Protein AF-0000000075632113 (afdb_homodimer)

Organism: Culex quinquefasciatus (NCBI:txid7176)

Structure (mmCIF, N/CA/C/O backbone):
data_AF-0000000075632113-model_v1
#
loop_
_entity.id
_entity.type
_entity.pdbx_description
1 polymer 'Odorant-binding protein 56e'
#
loop_
_atom_site.group_PDB
_atom_site.id
_atom_site.type_symbol
_atom_site.label_atom_id
_atom_site.label_alt_id
_atom_site.label_comp_id
_atom_site.label_asym_id
_atom_site.label_entity_id
_atom_site.label_seq_id
_atom_site.pdbx_PDB_ins_code
_atom_site.Cartn_x
_atom_site.Cartn_y
_atom_site.Cartn_z
_atom_site.occupancy
_atom_site.B_iso_or_equiv
_atom_site.auth_seq_id
_atom_site.auth_comp_id
_atom_site.auth_asym_id
_atom_site.auth_atom_id
_atom_site.pdbx_PDB_model_num
ATOM 1 N N . MET A 1 1 ? -54.844 -11.828 -33.219 1 34.78 1 MET A N 1
ATOM 2 C CA . MET A 1 1 ? -53.406 -11.719 -33.219 1 34.78 1 MET A CA 1
ATOM 3 C C . MET A 1 1 ? -52.844 -11.914 -31.828 1 34.78 1 MET A C 1
ATOM 5 O O . MET A 1 1 ? -53.156 -11.156 -30.906 1 34.78 1 MET A O 1
ATOM 9 N N . ASP A 1 2 ? -52.562 -13.188 -31.344 1 49.75 2 ASP A N 1
ATOM 10 C CA . ASP A 1 2 ? -52 -13.734 -30.109 1 49.75 2 ASP A CA 1
ATOM 11 C C . ASP A 1 2 ? -50.594 -13.211 -29.891 1 49.75 2 ASP A C 1
ATOM 13 O O . ASP A 1 2 ? -49.688 -13.438 -30.703 1 49.75 2 ASP A O 1
ATOM 17 N N . LYS A 1 3 ? -50.406 -12.008 -29.234 1 48.56 3 LYS A N 1
ATOM 18 C CA . LYS A 1 3 ? -49.125 -11.438 -28.828 1 48.56 3 LYS A CA 1
ATOM 19 C C . LYS A 1 3 ? -48.344 -12.414 -27.953 1 48.56 3 LYS A C 1
ATOM 21 O O . LYS A 1 3 ? -48.719 -12.672 -26.812 1 48.56 3 LYS A O 1
ATOM 26 N N . SER A 1 4 ? -47.688 -13.398 -28.547 1 50.31 4 SER A N 1
ATOM 27 C CA . SER A 1 4 ? -46.688 -14.188 -27.859 1 50.31 4 SER A CA 1
ATOM 28 C C . SER A 1 4 ? -45.625 -13.297 -27.203 1 50.31 4 SER A C 1
ATOM 30 O O . SER A 1 4 ? -44.938 -12.562 -27.906 1 50.31 4 SER A O 1
ATOM 32 N N . VAL A 1 5 ? -45.812 -12.859 -26.016 1 53.25 5 VAL A N 1
ATOM 33 C CA . VAL A 1 5 ? -44.75 -12.242 -25.203 1 53.25 5 VAL A CA 1
ATOM 34 C C . VAL A 1 5 ? -43.531 -13.133 -25.203 1 53.25 5 VAL A C 1
ATOM 36 O O . VAL A 1 5 ? -43.562 -14.25 -24.672 1 53.25 5 VAL A O 1
ATOM 39 N N . VAL A 1 6 ? -42.656 -13.008 -26.234 1 48.81 6 VAL A N 1
ATOM 40 C CA . VAL A 1 6 ? -41.312 -13.602 -26.203 1 48.81 6 VAL A CA 1
ATOM 41 C C . VAL A 1 6 ? -40.562 -13.164 -24.938 1 48.81 6 VAL A C 1
ATOM 43 O O . VAL A 1 6 ? -40.25 -11.984 -24.781 1 48.81 6 VAL A O 1
ATOM 46 N N . LEU A 1 7 ? -40.75 -13.82 -23.828 1 50.84 7 LEU A N 1
ATOM 47 C CA . LEU A 1 7 ? -39.875 -13.688 -22.672 1 50.84 7 LEU A CA 1
ATOM 48 C C . LEU A 1 7 ? -38.438 -13.961 -23.047 1 50.84 7 LEU A C 1
ATOM 50 O O . LEU A 1 7 ? -38.062 -15.109 -23.328 1 50.84 7 LEU A O 1
ATOM 54 N N . VAL A 1 8 ? -37.719 -12.961 -23.578 1 47.06 8 VAL A N 1
ATOM 55 C CA . VAL A 1 8 ? -36.281 -13.07 -23.719 1 47.06 8 VAL A CA 1
ATOM 56 C C . VAL A 1 8 ? -35.625 -13.289 -22.359 1 47.06 8 VAL A C 1
ATOM 58 O O . VAL A 1 8 ? -35.625 -12.383 -21.516 1 47.06 8 VAL A O 1
ATOM 61 N N . VAL A 1 9 ? -35.562 -14.539 -21.906 1 46.41 9 VAL A N 1
ATOM 62 C CA . VAL A 1 9 ? -34.688 -14.867 -20.766 1 46.41 9 VAL A CA 1
ATOM 63 C C . VAL A 1 9 ? -33.25 -14.5 -21.094 1 46.41 9 VAL A C 1
ATOM 65 O O . VAL A 1 9 ? -32.625 -15.125 -21.938 1 46.41 9 VAL A O 1
ATOM 68 N N . LEU A 1 10 ? -32.844 -13.305 -20.859 1 47.38 10 LEU A N 1
ATOM 69 C CA . LEU A 1 10 ? -31.438 -12.953 -20.844 1 47.38 10 LEU A CA 1
ATOM 70 C C . LEU A 1 10 ? -30.656 -13.867 -19.906 1 47.38 10 LEU A C 1
ATOM 72 O O . LEU A 1 10 ? -30.734 -13.727 -18.688 1 47.38 10 LEU A O 1
ATOM 76 N N . VAL A 1 11 ? -30.359 -15.117 -20.328 1 43.81 11 VAL A N 1
ATOM 77 C CA . VAL A 1 11 ? -29.406 -15.945 -19.594 1 43.81 11 VAL A CA 1
ATOM 78 C C . VAL A 1 11 ? -28.078 -15.203 -19.453 1 43.81 11 VAL A C 1
ATOM 80 O O . VAL A 1 11 ? -27.359 -15 -20.438 1 43.81 11 VAL A O 1
ATOM 83 N N . ALA A 1 12 ? -27.969 -14.289 -18.516 1 44.72 12 ALA A N 1
ATOM 84 C CA . ALA A 1 12 ? -26.641 -13.836 -18.125 1 44.72 12 ALA A CA 1
ATOM 85 C C . ALA A 1 12 ? -25.688 -15.016 -17.953 1 44.72 12 ALA A C 1
ATOM 87 O O . ALA A 1 12 ? -25.797 -15.781 -17 1 44.72 12 ALA A O 1
ATOM 88 N N . VAL A 1 13 ? -25.188 -15.578 -19.031 1 40.16 13 VAL A N 1
ATOM 89 C CA . VAL A 1 13 ? -24.078 -16.531 -18.938 1 40.16 13 VAL A CA 1
ATOM 90 C C . VAL A 1 13 ? -23 -15.992 -18 1 40.16 13 VAL A C 1
ATOM 92 O O . VAL A 1 13 ? -22.312 -15.039 -18.344 1 40.16 13 VAL A O 1
ATOM 95 N N . LEU A 1 14 ? -23.219 -16.047 -16.75 1 40.81 14 LEU A N 1
ATOM 96 C CA . LEU A 1 14 ? -22.047 -15.961 -15.898 1 40.81 14 LEU A CA 1
ATOM 97 C C . LEU A 1 14 ? -20.938 -16.891 -16.406 1 40.81 14 LEU A C 1
ATOM 99 O O . LEU A 1 14 ? -20.922 -18.078 -16.078 1 40.81 14 LEU A O 1
ATOM 103 N N . VAL A 1 15 ? -20.484 -16.703 -17.625 1 39.97 15 VAL A N 1
ATOM 104 C CA . VAL A 1 15 ? -19.266 -17.406 -18.031 1 39.97 15 VAL A CA 1
ATOM 105 C C . VAL A 1 15 ? -18.281 -17.438 -16.859 1 39.97 15 VAL A C 1
ATOM 107 O O . VAL A 1 15 ? -17.844 -16.391 -16.375 1 39.97 15 VAL A O 1
ATOM 110 N N . LYS A 1 16 ? -18.422 -18.391 -16.016 1 42.69 16 LYS A N 1
ATOM 111 C CA . LYS A 1 16 ? -17.25 -18.688 -15.188 1 42.69 16 LYS A CA 1
ATOM 112 C C . LYS A 1 16 ? -15.961 -18.516 -15.977 1 42.69 16 LYS A C 1
ATOM 114 O O . LYS A 1 16 ? -15.57 -19.406 -16.75 1 42.69 16 LYS A O 1
ATOM 119 N N . GLN A 1 17 ? -15.578 -17.375 -16.438 1 47.38 17 GLN A N 1
ATOM 120 C CA . GLN A 1 17 ? -14.258 -17.266 -17.031 1 47.38 17 GLN A CA 1
ATOM 121 C C . GLN A 1 17 ? -13.234 -18.094 -16.25 1 47.38 17 GLN A C 1
ATOM 123 O O . GLN A 1 17 ? -13.156 -17.984 -15.031 1 47.38 17 GLN A O 1
ATOM 128 N N . CYS A 1 18 ? -12.836 -19.234 -16.812 1 49.75 18 CYS A N 1
ATOM 129 C CA . CYS A 1 18 ? -11.75 -20.031 -16.25 1 49.75 18 CYS A CA 1
ATOM 130 C C . CYS A 1 18 ? -10.609 -19.141 -15.766 1 49.75 18 CYS A C 1
ATOM 132 O O . CYS A 1 18 ? -10.211 -18.203 -16.453 1 49.75 18 CYS A O 1
ATOM 134 N N . LEU A 1 19 ? -10.398 -19.141 -14.484 1 54.66 19 LEU A N 1
ATOM 135 C CA . LEU A 1 19 ? -9.359 -18.359 -13.812 1 54.66 19 LEU A CA 1
ATOM 136 C C . LEU A 1 19 ? -8.094 -18.297 -14.656 1 54.66 19 LEU A C 1
ATOM 138 O O . LEU A 1 19 ? -7.445 -17.25 -14.734 1 54.66 19 LEU A O 1
ATOM 142 N N . GLY A 1 20 ? -7.793 -19.531 -15.438 1 55.06 20 GLY A N 1
ATOM 143 C CA . GLY A 1 20 ? -6.621 -19.531 -16.297 1 55.06 20 GLY A CA 1
ATOM 144 C C . GLY A 1 20 ? -6.719 -18.531 -17.438 1 55.06 20 GLY A C 1
ATOM 145 O O . GLY A 1 20 ? -5.742 -17.859 -17.75 1 55.06 20 GLY A O 1
ATOM 146 N N . GLN A 1 21 ? -7.809 -18.578 -18.203 1 55.75 21 GLN A N 1
ATOM 147 C CA . GLN A 1 21 ? -8.039 -17.641 -19.297 1 55.75 21 GLN A CA 1
ATOM 148 C C . GLN A 1 21 ? -7.973 -16.203 -18.797 1 55.75 21 GLN A C 1
ATOM 150 O O . GLN A 1 21 ? -7.453 -15.328 -19.5 1 55.75 21 GLN A O 1
ATOM 155 N N . ASN A 1 22 ? -8.094 -16.125 -17.641 1 82.31 22 ASN A N 1
ATOM 156 C CA . ASN A 1 22 ? -8.109 -14.789 -17.047 1 82.31 22 ASN A CA 1
ATOM 157 C C . ASN A 1 22 ? -6.703 -14.305 -16.703 1 82.31 22 ASN A C 1
ATOM 159 O O . ASN A 1 22 ? -6.383 -13.133 -16.906 1 82.31 22 ASN A O 1
ATOM 163 N N . LEU A 1 23 ? -5.824 -15.352 -16.719 1 88 23 LEU A N 1
ATOM 164 C CA . LEU A 1 23 ? -4.457 -14.977 -16.375 1 88 23 LEU A CA 1
ATOM 165 C C . LEU A 1 23 ? -3.688 -14.523 -17.609 1 88 23 LEU A C 1
ATOM 167 O O . LEU A 1 23 ? -2.988 -13.508 -17.578 1 88 23 LEU A O 1
ATOM 171 N N . LEU A 1 24 ? -3.883 -15.32 -18.75 1 89.5 24 LEU A N 1
ATOM 172 C CA . LEU A 1 24 ? -3.223 -14.961 -20 1 89.5 24 LEU A CA 1
ATOM 173 C C . LEU A 1 24 ? -3.693 -13.594 -20.5 1 89.5 24 LEU A C 1
ATOM 175 O O . LEU A 1 24 ? -2.885 -12.789 -20.953 1 89.5 24 LEU A O 1
ATOM 179 N N . ALA A 1 25 ? -4.938 -13.398 -20.438 1 94.31 25 ALA A N 1
ATOM 180 C CA . ALA A 1 25 ? -5.484 -12.102 -20.812 1 94.31 25 ALA A CA 1
ATOM 181 C C . ALA A 1 25 ? -4.91 -10.992 -19.938 1 94.31 25 ALA A C 1
ATOM 183 O O . ALA A 1 25 ? -4.586 -9.906 -20.438 1 94.31 25 ALA A O 1
ATOM 184 N N . ALA A 1 26 ? -4.797 -11.242 -18.672 1 95.25 26 ALA A N 1
ATOM 185 C CA . ALA A 1 26 ? -4.223 -10.273 -17.75 1 95.25 26 ALA A CA 1
ATOM 186 C C . ALA A 1 26 ? -2.783 -9.938 -18.125 1 95.25 26 ALA A C 1
ATOM 188 O O . ALA A 1 26 ? -2.406 -8.766 -18.188 1 95.25 26 ALA A O 1
ATOM 189 N N . TYR A 1 27 ? -2.027 -10.992 -18.469 1 94.94 27 TYR A N 1
ATOM 190 C CA . TYR A 1 27 ? -0.645 -10.789 -18.891 1 94.94 27 TYR A CA 1
ATOM 191 C C . TYR A 1 27 ? -0.574 -9.883 -20.109 1 94.94 27 TYR A C 1
ATOM 193 O O . TYR A 1 27 ? 0.181 -8.914 -20.125 1 94.94 27 TYR A O 1
ATOM 201 N N . ASN A 1 28 ? -1.346 -10.188 -21.062 1 95.5 28 ASN A N 1
ATOM 202 C CA . ASN A 1 28 ? -1.294 -9.453 -22.312 1 95.5 28 ASN A CA 1
ATOM 203 C C . ASN A 1 28 ? -1.759 -8.008 -22.141 1 95.5 28 ASN A C 1
ATOM 205 O O . ASN A 1 28 ? -1.181 -7.094 -22.734 1 95.5 28 ASN A O 1
ATOM 209 N N . ASN A 1 29 ? -2.742 -7.801 -21.422 1 96.81 29 ASN A N 1
ATOM 210 C CA . ASN A 1 29 ? -3.223 -6.449 -21.156 1 96.81 29 ASN A CA 1
ATOM 211 C C . ASN A 1 29 ? -2.16 -5.605 -20.453 1 96.81 29 ASN A C 1
ATOM 213 O O . ASN A 1 29 ? -1.932 -4.453 -20.828 1 96.81 29 ASN A O 1
ATOM 217 N N . CYS A 1 30 ? -1.533 -6.184 -19.469 1 97.69 30 CYS A N 1
ATOM 218 C CA . CYS A 1 30 ? -0.524 -5.445 -18.719 1 97.69 30 CYS A CA 1
ATOM 219 C C . CYS A 1 30 ? 0.713 -5.188 -19.578 1 97.69 30 CYS A C 1
ATOM 221 O O . CYS A 1 30 ? 1.325 -4.125 -19.484 1 97.69 30 CYS A O 1
ATOM 223 N N . ARG A 1 31 ? 1.065 -6.18 -20.375 1 96.94 31 ARG A N 1
ATOM 224 C CA . ARG A 1 31 ? 2.178 -5.961 -21.297 1 96.94 31 ARG A CA 1
ATOM 225 C C . ARG A 1 31 ? 1.929 -4.738 -22.172 1 96.94 31 ARG A C 1
ATOM 227 O O . ARG A 1 31 ? 2.816 -3.9 -22.344 1 96.94 31 ARG A O 1
ATOM 234 N N . ALA A 1 32 ? 0.773 -4.656 -22.734 1 97.12 32 ALA A N 1
ATOM 235 C CA . ALA A 1 32 ? 0.408 -3.549 -23.625 1 97.12 32 ALA A CA 1
ATOM 236 C C . ALA A 1 32 ? 0.386 -2.227 -22.859 1 97.12 32 ALA A C 1
ATOM 238 O O . ALA A 1 32 ? 0.908 -1.218 -23.344 1 97.12 32 ALA A O 1
ATOM 239 N N . GLU A 1 33 ? -0.161 -2.232 -21.703 1 96.88 33 GLU A N 1
ATOM 240 C CA . GLU A 1 33 ? -0.318 -1.024 -20.906 1 96.88 33 GLU A CA 1
ATOM 241 C C . GLU A 1 33 ? 1.037 -0.438 -20.516 1 96.88 33 GLU A C 1
ATOM 243 O O . GLU A 1 33 ? 1.205 0.783 -20.484 1 96.88 33 GLU A O 1
ATOM 248 N N . TYR A 1 34 ? 1.968 -1.334 -20.25 1 96.75 34 TYR A N 1
ATOM 249 C CA . TYR A 1 34 ? 3.254 -0.867 -19.75 1 96.75 34 TYR A CA 1
ATOM 250 C C . TYR A 1 34 ? 4.316 -0.91 -20.844 1 96.75 34 TYR A C 1
ATOM 252 O O . TYR A 1 34 ? 5.484 -0.603 -20.594 1 96.75 34 TYR A O 1
ATOM 260 N N . ASN A 1 35 ? 3.881 -1.341 -22 1 96.62 35 ASN A N 1
ATOM 261 C CA . ASN A 1 35 ? 4.797 -1.479 -23.141 1 96.62 35 ASN A CA 1
ATOM 262 C C . ASN A 1 35 ? 6.039 -2.279 -22.75 1 96.62 35 ASN A C 1
ATOM 264 O O . ASN A 1 35 ? 7.164 -1.834 -22.984 1 96.62 35 ASN A O 1
ATOM 268 N N . ALA A 1 36 ? 5.797 -3.344 -22.031 1 95.75 36 ALA A N 1
ATOM 269 C CA . ALA A 1 36 ? 6.906 -4.172 -21.562 1 95.75 36 ALA A CA 1
ATOM 270 C C . ALA A 1 36 ? 7.551 -4.93 -22.719 1 95.75 36 ALA A C 1
ATOM 272 O O . ALA A 1 36 ? 6.855 -5.438 -23.594 1 95.75 36 ALA A O 1
ATOM 273 N N . ASP A 1 37 ? 8.828 -5.023 -22.641 1 94.5 37 ASP A N 1
ATOM 274 C CA . ASP A 1 37 ? 9.516 -5.812 -23.672 1 94.5 37 ASP A CA 1
ATOM 275 C C . ASP A 1 37 ? 9.297 -7.309 -23.438 1 94.5 37 ASP A C 1
ATOM 277 O O . ASP A 1 37 ? 8.742 -7.711 -22.422 1 94.5 37 ASP A O 1
ATOM 281 N N . GLN A 1 38 ? 9.734 -8.102 -24.438 1 92.94 38 GLN A N 1
ATOM 282 C CA . GLN A 1 38 ? 9.445 -9.531 -24.438 1 92.94 38 GLN A CA 1
ATOM 283 C C . GLN A 1 38 ? 10.141 -10.242 -23.281 1 92.94 38 GLN A C 1
ATOM 285 O O . GLN A 1 38 ? 9.586 -11.172 -22.703 1 92.94 38 GLN A O 1
ATOM 290 N N . GLU A 1 39 ? 11.32 -9.883 -22.969 1 91.38 39 GLU A N 1
ATOM 291 C CA . GLU A 1 39 ? 12.07 -10.523 -21.891 1 91.38 39 GLU A CA 1
ATOM 292 C C . GLU A 1 39 ? 11.398 -10.289 -20.547 1 91.38 39 GLU A C 1
ATOM 294 O O . GLU A 1 39 ? 11.203 -11.234 -19.766 1 91.38 39 GLU A O 1
ATOM 299 N N . THR A 1 40 ? 11.047 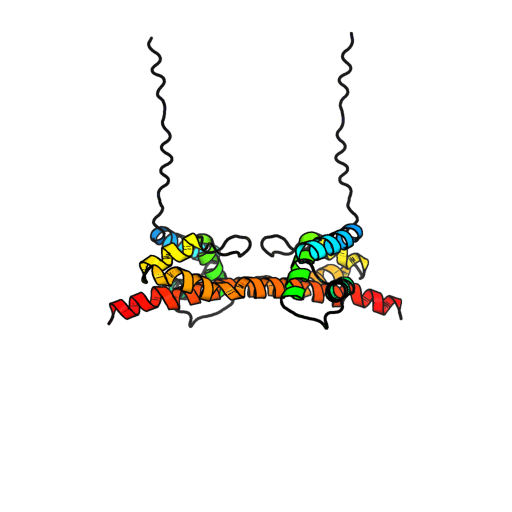-9.07 -20.25 1 92.5 40 THR A N 1
ATOM 300 C CA . THR A 1 40 ? 10.352 -8.703 -19.031 1 92.5 40 THR A CA 1
ATOM 301 C C . THR A 1 40 ? 9.008 -9.43 -18.938 1 92.5 40 THR A C 1
ATOM 303 O O . THR A 1 40 ? 8.664 -9.977 -17.891 1 92.5 40 THR A O 1
ATOM 306 N N . PHE A 1 41 ? 8.312 -9.43 -20.016 1 93.19 41 PHE A N 1
ATOM 307 C CA . PHE A 1 41 ? 7.02 -10.102 -20.094 1 93.19 41 PHE A CA 1
ATOM 308 C C . PHE A 1 41 ? 7.164 -11.586 -19.766 1 93.19 41 PHE A C 1
ATOM 310 O O . PHE A 1 41 ? 6.406 -12.125 -18.953 1 93.19 41 PHE A O 1
ATOM 317 N N . ASN A 1 42 ? 8.117 -12.258 -20.391 1 91.56 42 ASN A N 1
ATOM 318 C CA . ASN A 1 42 ? 8.328 -13.688 -20.188 1 91.56 42 ASN A CA 1
ATOM 319 C C . ASN A 1 42 ? 8.711 -13.984 -18.734 1 91.56 42 ASN A C 1
ATOM 321 O O . ASN A 1 42 ? 8.336 -15.023 -18.188 1 91.56 42 ASN A O 1
ATOM 325 N N . ALA A 1 43 ? 9.461 -13.094 -18.188 1 89.94 43 ALA A N 1
ATOM 326 C CA . ALA A 1 43 ? 9.875 -13.312 -16.797 1 89.94 43 ALA A CA 1
ATOM 327 C C . ALA A 1 43 ? 8.672 -13.359 -15.867 1 89.94 43 ALA A C 1
ATOM 329 O O . ALA A 1 43 ? 8.555 -14.273 -15.039 1 89.94 43 ALA A O 1
ATOM 330 N N . ILE A 1 44 ? 7.73 -12.438 -16 1 91.19 44 ILE A N 1
ATOM 331 C CA . ILE A 1 44 ? 6.539 -12.383 -15.164 1 91.19 44 ILE A CA 1
ATOM 332 C C . ILE A 1 44 ? 5.656 -13.602 -15.438 1 91.19 44 ILE A C 1
ATOM 334 O O . ILE A 1 44 ? 5.207 -14.273 -14.508 1 91.19 44 ILE A O 1
ATOM 338 N N . LYS A 1 45 ? 5.469 -13.883 -16.688 1 90.94 45 LYS A N 1
ATOM 339 C CA . LYS A 1 45 ? 4.59 -14.977 -17.109 1 90.94 45 LYS A CA 1
ATOM 340 C C . LYS A 1 45 ? 5.117 -16.328 -16.609 1 90.94 45 LYS A C 1
ATOM 342 O O . LYS A 1 45 ? 4.336 -17.188 -16.234 1 90.94 45 LYS A O 1
ATOM 347 N N . ASN A 1 46 ? 6.406 -16.438 -16.578 1 89.81 46 ASN A N 1
ATOM 348 C CA . ASN A 1 46 ? 7.008 -17.734 -16.281 1 89.81 46 ASN A CA 1
ATOM 349 C C . ASN A 1 46 ? 7.477 -17.812 -14.828 1 89.81 46 ASN A C 1
ATOM 351 O O . ASN A 1 46 ? 8.117 -18.781 -14.43 1 89.81 46 ASN A O 1
ATOM 355 N N . GLY A 1 47 ? 7.273 -16.766 -14.102 1 90.38 47 GLY A N 1
ATOM 356 C CA . GLY A 1 47 ? 7.66 -16.781 -12.703 1 90.38 47 GLY A CA 1
ATOM 357 C C . GLY A 1 47 ? 9.164 -16.719 -12.5 1 90.38 47 GLY A C 1
ATOM 358 O O . GLY A 1 47 ? 9.711 -17.406 -11.641 1 90.38 47 GLY A O 1
ATOM 359 N N . ASP A 1 48 ? 9.844 -16.062 -13.422 1 92.69 48 ASP A N 1
ATOM 360 C CA . ASP A 1 48 ? 11.258 -15.766 -13.219 1 92.69 48 ASP A CA 1
ATOM 361 C C . ASP A 1 48 ? 11.445 -14.492 -12.398 1 92.69 48 ASP A C 1
ATOM 363 O O . ASP A 1 48 ? 11.484 -13.391 -12.945 1 92.69 48 ASP A O 1
ATOM 367 N N . PHE A 1 49 ? 11.703 -14.586 -11.141 1 94.38 49 PHE A N 1
ATOM 368 C CA . PHE A 1 49 ? 11.734 -13.477 -10.203 1 94.38 49 PHE A CA 1
ATOM 369 C C . PHE A 1 49 ? 13.156 -12.969 -10 1 94.38 49 PHE A C 1
ATOM 371 O O . PHE A 1 49 ? 13.414 -12.172 -9.094 1 94.38 49 PHE A O 1
ATOM 378 N N . SER A 1 50 ? 14.047 -13.43 -10.852 1 93.5 50 SER A N 1
ATOM 379 C CA . SER A 1 50 ? 15.43 -12.977 -10.766 1 93.5 50 SER A CA 1
ATOM 380 C C . SER A 1 50 ? 15.602 -11.594 -11.383 1 93.5 50 SER A C 1
ATOM 382 O O . SER A 1 50 ? 16.562 -10.891 -11.086 1 93.5 50 SER A O 1
ATOM 384 N N . ILE A 1 51 ? 14.75 -11.219 -12.211 1 88.56 51 ILE A N 1
ATOM 385 C CA . ILE A 1 51 ? 14.719 -9.883 -12.805 1 88.56 51 ILE A CA 1
ATOM 386 C C . ILE A 1 51 ? 13.742 -9.008 -12.023 1 88.56 51 ILE A C 1
ATOM 388 O O . ILE A 1 51 ? 12.531 -9.227 -12.055 1 88.56 51 ILE A O 1
ATOM 392 N N . ARG A 1 52 ? 14.289 -8.016 -11.273 1 91.62 52 ARG A N 1
ATOM 393 C CA . ARG A 1 52 ? 13.414 -7.164 -10.461 1 91.62 52 ARG A CA 1
ATOM 394 C C . ARG A 1 52 ? 13.773 -5.691 -10.641 1 91.62 52 ARG A C 1
ATOM 396 O O . ARG A 1 52 ? 14.875 -5.27 -10.297 1 91.62 52 ARG A O 1
ATOM 403 N N . THR A 1 53 ? 13.023 -4.941 -11.312 1 92.38 53 THR A N 1
ATOM 404 C CA . THR A 1 53 ? 13.086 -3.494 -11.492 1 92.38 53 THR A CA 1
ATOM 405 C C . THR A 1 53 ? 11.758 -2.848 -11.117 1 92.38 53 THR A C 1
ATOM 407 O O . THR A 1 53 ? 10.734 -3.529 -11.023 1 92.38 53 THR A O 1
ATOM 410 N N . PRO A 1 54 ? 11.742 -1.546 -10.906 1 93.25 54 PRO A N 1
ATOM 411 C CA . PRO A 1 54 ? 10.469 -0.889 -10.617 1 93.25 54 PRO A CA 1
ATOM 412 C C . PRO A 1 54 ? 9.406 -1.161 -11.68 1 93.25 54 PRO A C 1
ATOM 414 O O . PRO A 1 54 ? 8.234 -1.363 -11.359 1 93.25 54 PRO A O 1
ATOM 417 N N . LEU A 1 55 ? 9.828 -1.199 -12.938 1 92.56 55 LEU A N 1
ATOM 418 C CA . LEU A 1 55 ? 8.898 -1.496 -14.023 1 92.56 55 LEU A CA 1
ATOM 419 C C . LEU A 1 55 ? 8.336 -2.908 -13.891 1 92.56 55 LEU A C 1
ATOM 421 O O . LEU A 1 55 ? 7.137 -3.121 -14.047 1 92.56 55 LEU A O 1
ATOM 425 N N . VAL A 1 56 ? 9.195 -3.859 -13.562 1 95.31 56 VAL A N 1
ATOM 426 C CA . VAL A 1 56 ? 8.781 -5.254 -13.422 1 95.31 56 VAL A CA 1
ATOM 427 C C . VAL A 1 56 ? 7.812 -5.391 -12.25 1 95.31 56 VAL A C 1
ATOM 429 O O . VAL A 1 56 ? 6.812 -6.109 -12.344 1 95.31 56 VAL A O 1
ATOM 432 N N . GLU A 1 57 ? 8.109 -4.711 -11.203 1 96.12 57 GLU A N 1
ATOM 433 C CA . GLU A 1 57 ? 7.254 -4.766 -10.023 1 96.12 57 GLU A CA 1
ATOM 434 C C . GLU A 1 57 ? 5.867 -4.199 -10.312 1 96.12 57 GLU A C 1
ATOM 436 O O . GLU A 1 57 ? 4.855 -4.777 -9.914 1 96.12 57 GLU A O 1
ATOM 441 N N . CYS A 1 58 ? 5.844 -3.146 -11.055 1 96.31 58 CYS A N 1
ATOM 442 C CA . CYS A 1 58 ? 4.555 -2.533 -11.359 1 96.31 58 CYS A CA 1
ATOM 443 C C . CYS A 1 58 ? 3.799 -3.336 -12.406 1 96.31 58 CYS A C 1
ATOM 445 O O . CYS A 1 58 ? 2.568 -3.385 -12.391 1 96.31 58 CYS A O 1
ATOM 447 N N . LEU A 1 59 ? 4.52 -3.982 -13.297 1 96.38 59 LEU A N 1
ATOM 448 C CA . LEU A 1 59 ? 3.887 -4.922 -14.211 1 96.38 59 LEU A CA 1
ATOM 449 C C . LEU A 1 59 ? 3.238 -6.07 -13.453 1 96.38 59 LEU A C 1
ATOM 451 O O . LEU A 1 59 ? 2.129 -6.496 -13.789 1 96.38 59 LEU A O 1
ATOM 455 N N . GLY A 1 60 ? 3.928 -6.613 -12.5 1 95.56 60 GLY A N 1
ATOM 456 C CA . GLY A 1 60 ? 3.357 -7.648 -11.648 1 95.56 60 GLY A CA 1
ATOM 457 C C . GLY A 1 60 ? 2.105 -7.195 -10.922 1 95.56 60 GLY A C 1
ATOM 458 O O . GLY A 1 60 ? 1.134 -7.945 -10.82 1 95.56 60 GLY A O 1
ATOM 459 N N . GLU A 1 61 ? 2.162 -5.984 -10.375 1 95.69 61 GLU A N 1
ATOM 460 C CA . GLU A 1 61 ? 0.989 -5.41 -9.719 1 95.69 61 GLU A CA 1
ATOM 461 C C . GLU A 1 61 ? -0.2 -5.352 -10.672 1 95.69 61 GLU A C 1
ATOM 463 O O . GLU A 1 61 ? -1.329 -5.664 -10.289 1 95.69 61 GLU A O 1
ATOM 468 N N . CYS A 1 62 ? 0.049 -4.883 -11.914 1 97.12 62 CYS A N 1
ATOM 469 C CA . CYS A 1 62 ? -0.985 -4.852 -12.945 1 97.12 62 CYS A CA 1
ATOM 470 C C . CYS A 1 62 ? -1.613 -6.227 -13.125 1 97.12 62 CYS A C 1
ATOM 472 O O . CYS A 1 62 ? -2.838 -6.352 -13.195 1 97.12 62 CYS A O 1
ATOM 474 N N . VAL A 1 63 ? -0.812 -7.277 -13.148 1 96 63 VAL A N 1
ATOM 475 C CA . VAL A 1 63 ? -1.291 -8.641 -13.383 1 96 63 VAL A CA 1
ATOM 476 C C . VAL A 1 63 ? -2.16 -9.086 -12.203 1 96 63 VAL A C 1
ATOM 478 O O . VAL A 1 63 ? -3.262 -9.602 -12.406 1 96 63 VAL A O 1
ATOM 481 N N . VAL A 1 64 ? -1.687 -8.812 -11.008 1 96.06 64 VAL A N 1
ATOM 482 C CA . VAL A 1 64 ? -2.395 -9.289 -9.82 1 96.06 64 VAL A CA 1
ATOM 483 C C . VAL A 1 64 ? -3.748 -8.586 -9.711 1 96.06 64 VAL A C 1
ATOM 485 O O . VAL A 1 64 ? -4.727 -9.18 -9.258 1 96.06 64 VAL A O 1
ATOM 488 N N . LYS A 1 65 ? -3.824 -7.359 -10.148 1 96 65 LYS A N 1
ATOM 489 C CA . LYS A 1 65 ? -5.094 -6.645 -10.164 1 96 65 L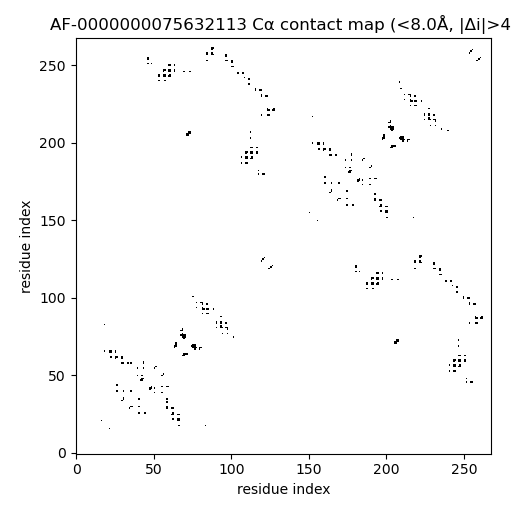YS A CA 1
ATOM 490 C C . LYS A 1 65 ? -6.023 -7.199 -11.242 1 96 65 LYS A C 1
ATOM 492 O O . LYS A 1 65 ? -7.199 -7.465 -10.977 1 96 65 LYS A O 1
ATOM 497 N N . LYS A 1 66 ? -5.516 -7.453 -12.391 1 96.19 66 LYS A N 1
ATOM 498 C CA . LYS A 1 66 ? -6.352 -7.84 -13.523 1 96.19 66 LYS A CA 1
ATOM 499 C C . LYS A 1 66 ? -6.875 -9.266 -13.359 1 96.19 66 LYS A C 1
ATOM 501 O O . LYS A 1 66 ? -7.977 -9.578 -13.812 1 96.19 66 LYS A O 1
ATOM 506 N N . VAL A 1 67 ? -6.129 -10.078 -12.664 1 94.94 67 VAL A N 1
ATOM 507 C CA . VAL A 1 67 ? -6.598 -11.445 -12.453 1 94.94 67 VAL A CA 1
ATOM 508 C C . VAL A 1 67 ? -7.578 -11.484 -11.289 1 94.94 67 VAL A C 1
ATOM 510 O O . VAL A 1 67 ? -8.219 -12.508 -11.039 1 94.94 67 VAL A O 1
ATOM 513 N N . GLY A 1 68 ? -7.613 -10.422 -10.523 1 95.5 68 GLY A N 1
ATOM 514 C CA . GLY A 1 68 ? -8.602 -10.32 -9.461 1 95.5 68 GLY A CA 1
ATOM 515 C C . GLY A 1 68 ? -8.039 -10.68 -8.094 1 95.5 68 GLY A C 1
ATOM 516 O O . GLY A 1 68 ? -8.781 -10.742 -7.109 1 95.5 68 GLY A O 1
ATOM 517 N N . PHE A 1 69 ? -6.73 -10.914 -7.961 1 96.88 69 PHE A N 1
ATOM 518 C CA . PHE A 1 69 ? -6.125 -11.219 -6.668 1 96.88 69 PHE A CA 1
ATOM 519 C C . PHE A 1 69 ? -6.168 -10 -5.754 1 96.88 69 PHE A C 1
ATOM 521 O O . PHE A 1 69 ? -6.262 -10.141 -4.531 1 96.88 69 PHE A O 1
ATOM 528 N N . MET A 1 70 ? -6.055 -8.891 -6.324 1 96.88 70 MET A N 1
ATOM 529 C CA . MET A 1 70 ? -5.945 -7.645 -5.566 1 96.88 70 MET A CA 1
ATOM 530 C C . MET A 1 70 ? -7 -6.637 -6.016 1 96.88 70 MET A C 1
ATOM 532 O O . MET A 1 70 ? -7.254 -6.488 -7.211 1 96.88 70 MET A O 1
ATOM 536 N N . ASN A 1 71 ? -7.586 -5.941 -5.109 1 95.38 71 ASN A N 1
ATOM 537 C CA . ASN A 1 71 ? -8.531 -4.863 -5.367 1 95.38 71 ASN A CA 1
ATOM 538 C C . ASN A 1 71 ? -7.824 -3.529 -5.574 1 95.38 71 ASN A C 1
ATOM 540 O O . ASN A 1 71 ? -6.617 -3.422 -5.359 1 95.38 71 ASN A O 1
ATOM 544 N N . ASP A 1 72 ? -8.555 -2.549 -5.926 1 90.12 72 ASP A N 1
ATOM 545 C CA . ASP A 1 72 ? -7.996 -1.226 -6.18 1 90.12 72 ASP A CA 1
ATOM 546 C C . ASP A 1 72 ? -7.426 -0.614 -4.902 1 90.12 72 ASP A C 1
ATOM 548 O O . ASP A 1 72 ? -6.477 0.17 -4.957 1 90.12 72 ASP A O 1
ATOM 552 N N . ASP A 1 73 ? -8.039 -1.028 -3.809 1 88.69 73 ASP A N 1
ATOM 553 C CA . ASP A 1 73 ? -7.586 -0.469 -2.541 1 88.69 73 ASP A CA 1
ATOM 554 C C . ASP A 1 73 ? -6.422 -1.278 -1.97 1 88.69 73 ASP A C 1
ATOM 556 O O . ASP A 1 73 ? -6.074 -1.13 -0.797 1 88.69 73 ASP A O 1
ATOM 560 N N . LEU A 1 74 ? -5.934 -2.182 -2.77 1 90.88 74 LEU A N 1
ATOM 561 C CA . LEU A 1 74 ? -4.75 -2.988 -2.5 1 90.88 74 LEU A CA 1
ATOM 562 C C . LEU A 1 74 ? -5.055 -4.07 -1.468 1 90.88 74 LEU A C 1
ATOM 564 O O . LEU A 1 74 ? -4.137 -4.699 -0.936 1 90.88 74 LEU A O 1
ATOM 568 N N . SER A 1 75 ? -6.375 -4.238 -1.159 1 94.81 75 SER A N 1
ATOM 569 C CA . SER A 1 75 ? -6.742 -5.453 -0.436 1 94.81 75 SER A CA 1
ATOM 570 C C . SER A 1 75 ? -6.727 -6.672 -1.355 1 94.81 75 SER A C 1
ATOM 572 O O . SER A 1 75 ? -6.891 -6.539 -2.57 1 94.81 75 SER A O 1
ATOM 574 N N . PHE A 1 76 ? -6.602 -7.844 -0.711 1 97.06 76 PHE A N 1
ATOM 575 C CA . PHE A 1 76 ? -6.492 -9.062 -1.51 1 97.06 76 PHE A CA 1
ATOM 576 C C . PHE A 1 76 ? -7.742 -9.922 -1.362 1 97.06 76 PHE A C 1
ATOM 578 O O . PHE A 1 76 ? -8.32 -10.008 -0.276 1 97.06 76 PHE A O 1
ATOM 585 N N . ASN A 1 77 ? -8.094 -10.594 -2.506 1 97.19 77 ASN A N 1
ATOM 586 C CA . ASN A 1 77 ? -9.297 -11.422 -2.562 1 97.19 77 ASN A CA 1
ATOM 587 C C . ASN A 1 77 ? -8.992 -12.867 -2.166 1 97.19 77 ASN A C 1
ATOM 589 O O . ASN A 1 77 ? -8.531 -13.664 -2.99 1 97.19 77 ASN A O 1
ATOM 593 N N . LYS A 1 78 ? -9.352 -13.141 -0.988 1 97.12 78 LYS A N 1
ATOM 594 C CA . LYS A 1 78 ? -9.023 -14.453 -0.443 1 97.12 78 LYS A CA 1
ATOM 595 C C . LYS A 1 78 ? -9.641 -15.57 -1.285 1 97.12 78 LYS A C 1
ATOM 597 O O . LYS A 1 78 ? -8.953 -16.531 -1.655 1 97.12 78 LYS A O 1
ATOM 602 N N . ASP A 1 79 ? -10.922 -15.461 -1.693 1 96.19 79 ASP A N 1
ATOM 603 C CA . ASP A 1 79 ? -11.617 -16.531 -2.406 1 96.19 79 ASP A CA 1
ATOM 604 C C . ASP A 1 79 ? -10.969 -16.797 -3.766 1 96.19 79 ASP A C 1
ATOM 606 O O . ASP A 1 79 ? -10.781 -17.953 -4.152 1 96.19 79 ASP A O 1
ATOM 610 N N . ILE A 1 80 ? -10.617 -15.734 -4.41 1 95.75 80 ILE A N 1
ATOM 611 C CA . ILE A 1 80 ? -10.047 -15.883 -5.742 1 95.75 80 ILE A CA 1
ATOM 612 C C . ILE A 1 80 ? -8.656 -16.5 -5.637 1 95.75 80 ILE A C 1
ATOM 614 O O . ILE A 1 80 ? -8.32 -17.422 -6.387 1 95.75 80 ILE A O 1
ATOM 618 N N . ILE A 1 81 ? -7.883 -16.141 -4.688 1 96.5 81 ILE A N 1
ATOM 619 C CA . ILE A 1 81 ? -6.527 -16.656 -4.527 1 96.5 81 ILE A CA 1
ATOM 620 C C . ILE A 1 81 ? -6.578 -18.109 -4.078 1 96.5 81 ILE A C 1
ATOM 622 O O . ILE A 1 81 ? -5.859 -18.953 -4.617 1 96.5 81 ILE A O 1
ATOM 626 N N . VAL A 1 82 ? -7.441 -18.422 -3.137 1 96.5 82 VAL A N 1
ATOM 627 C CA . VAL A 1 82 ? -7.555 -19.781 -2.621 1 96.5 82 VAL A CA 1
ATOM 628 C C . VAL A 1 82 ? -8.016 -20.719 -3.736 1 96.5 82 VAL A C 1
ATOM 630 O O . VAL A 1 82 ? -7.48 -21.828 -3.889 1 96.5 82 VAL A O 1
ATOM 633 N N . LYS A 1 83 ? -8.953 -20.281 -4.512 1 93.69 83 LYS A N 1
ATOM 634 C CA . LYS A 1 83 ? -9.414 -21.078 -5.645 1 93.69 83 LYS A CA 1
ATOM 635 C C . LYS A 1 83 ? -8.289 -21.297 -6.652 1 93.69 83 LYS A C 1
ATOM 637 O O . LYS A 1 83 ? -8.125 -22.406 -7.172 1 93.69 83 LYS A O 1
ATOM 642 N N . PHE A 1 84 ? -7.586 -20.344 -6.91 1 93.06 84 PHE A N 1
ATOM 643 C CA . PHE A 1 84 ? -6.48 -20.438 -7.855 1 93.06 84 PHE A CA 1
ATOM 644 C C . PHE A 1 84 ? -5.43 -21.422 -7.352 1 93.06 84 PHE A C 1
ATOM 646 O O . PHE A 1 84 ? -5.016 -22.328 -8.086 1 93.06 84 PHE A O 1
ATOM 653 N N . VAL A 1 85 ? -4.953 -21.234 -6.148 1 94.06 85 VAL A N 1
ATOM 654 C CA . VAL A 1 85 ? -3.877 -22.031 -5.578 1 94.06 85 VAL A CA 1
ATOM 655 C C . VAL A 1 85 ? -4.324 -23.484 -5.453 1 94.06 85 VAL A C 1
ATOM 657 O O . VAL A 1 85 ? -3.514 -24.406 -5.582 1 94.06 85 VAL A O 1
ATOM 660 N N . SER A 1 86 ? -5.605 -23.672 -5.285 1 92.75 86 SER A N 1
ATOM 661 C CA . SER A 1 86 ? -6.152 -25.016 -5.105 1 92.75 86 SER A CA 1
ATOM 662 C C . SER A 1 86 ? -6.016 -25.844 -6.379 1 92.75 86 SER A C 1
ATOM 664 O O . SER A 1 86 ? -6.227 -27.062 -6.363 1 92.75 86 SER A O 1
ATOM 666 N N . ARG A 1 87 ? -5.664 -25.234 -7.379 1 89.38 87 ARG A N 1
ATOM 667 C CA . ARG A 1 87 ? -5.414 -25.953 -8.625 1 89.38 87 ARG A CA 1
ATOM 668 C C . ARG A 1 87 ? -4.047 -26.625 -8.609 1 89.38 87 ARG A C 1
ATOM 670 O O . ARG A 1 87 ? -3.773 -27.516 -9.414 1 89.38 87 ARG A O 1
ATOM 677 N N . PHE A 1 88 ? -3.24 -26.188 -7.68 1 89.81 88 PHE A N 1
ATOM 678 C CA . PHE A 1 88 ? -1.853 -26.625 -7.727 1 89.81 88 PHE A CA 1
ATOM 679 C C . PHE A 1 88 ? -1.482 -27.391 -6.453 1 89.81 88 PHE A C 1
ATOM 681 O O . PHE A 1 88 ? -0.523 -28.156 -6.441 1 89.81 88 PHE A O 1
ATOM 688 N N . ILE A 1 89 ? -2.16 -27.094 -5.414 1 90.44 89 ILE A N 1
ATOM 689 C CA . ILE A 1 89 ? -1.851 -27.75 -4.148 1 90.44 89 ILE A CA 1
ATOM 690 C C . ILE A 1 89 ? -3.133 -28.297 -3.523 1 90.44 89 ILE A C 1
ATOM 692 O O . ILE A 1 89 ? -4.234 -27.984 -3.973 1 90.44 89 ILE A O 1
ATOM 696 N N . LYS A 1 90 ? -2.996 -29.141 -2.455 1 90.5 90 LYS A N 1
ATOM 697 C CA . LYS A 1 90 ? -4.168 -29.672 -1.757 1 90.5 90 LYS A CA 1
ATOM 698 C C . LYS A 1 90 ? -5 -28.531 -1.162 1 90.5 90 LYS A C 1
ATOM 700 O O . LYS A 1 90 ? -4.461 -27.625 -0.527 1 90.5 90 LYS A O 1
ATOM 705 N N . PRO A 1 91 ? -6.23 -28.609 -1.364 1 89.44 91 PRO A N 1
ATOM 706 C CA . PRO A 1 91 ? -7.125 -27.531 -0.925 1 89.44 91 PRO A CA 1
ATOM 707 C C . PRO A 1 91 ? -6.965 -27.203 0.556 1 89.44 91 PRO A C 1
ATOM 709 O O . PRO A 1 91 ? -7.109 -26.031 0.951 1 89.44 91 PRO A O 1
ATOM 712 N N . GLU A 1 92 ? -6.617 -28.141 1.353 1 92.56 92 GLU A N 1
ATOM 713 C CA . GLU A 1 92 ? -6.527 -27.938 2.795 1 92.56 92 GLU A CA 1
ATOM 714 C C . GLU A 1 92 ? -5.379 -27 3.15 1 92.56 92 GLU A C 1
ATOM 716 O O . GLU A 1 92 ? -5.32 -26.469 4.266 1 92.56 92 GLU A O 1
ATOM 721 N N . HIS A 1 93 ? -4.477 -26.734 2.207 1 92.94 93 HIS A N 1
ATOM 722 C CA . HIS A 1 93 ? -3.324 -25.875 2.471 1 92.94 93 HIS A CA 1
ATOM 723 C C . HIS A 1 93 ? -3.461 -24.547 1.757 1 92.94 93 HIS A C 1
ATOM 725 O O . HIS A 1 93 ? -2.629 -23.656 1.938 1 92.94 93 HIS A O 1
ATOM 731 N N . SER A 1 94 ? -4.496 -24.359 1.022 1 95 94 SER A N 1
ATOM 732 C CA . SER A 1 94 ? -4.645 -23.188 0.167 1 95 94 SER A CA 1
ATOM 733 C C . SER A 1 94 ? -4.809 -21.922 0.995 1 95 94 SER A C 1
ATOM 735 O O . SER A 1 94 ? -4.242 -20.875 0.662 1 95 94 SER A O 1
ATOM 737 N N . GLU A 1 95 ? -5.516 -21.984 2.076 1 96.38 95 GLU A N 1
ATOM 738 C CA . GLU A 1 95 ? -5.723 -20.828 2.932 1 96.38 95 GLU A CA 1
ATOM 739 C C . GLU A 1 95 ? -4.43 -20.422 3.631 1 96.38 95 GLU A C 1
ATOM 741 O O . GLU A 1 95 ? -4.195 -19.234 3.875 1 96.38 95 GLU A O 1
ATOM 746 N N . ASP A 1 96 ? -3.568 -21.391 3.865 1 97.25 96 ASP A N 1
ATOM 747 C CA . ASP A 1 96 ? -2.271 -21.109 4.469 1 97.25 96 ASP A CA 1
ATOM 748 C C . ASP A 1 96 ? -1.402 -20.266 3.533 1 97.25 96 ASP A C 1
ATOM 750 O O . ASP A 1 96 ? -0.685 -19.375 3.979 1 97.25 96 ASP A O 1
ATOM 754 N N . ILE A 1 97 ? -1.49 -20.594 2.316 1 97 97 ILE A N 1
ATOM 755 C CA . ILE A 1 97 ? -0.712 -19.844 1.332 1 97 97 ILE A CA 1
ATOM 756 C C . ILE A 1 97 ? -1.217 -18.406 1.256 1 97 97 ILE A C 1
ATOM 758 O O . ILE A 1 97 ? -0.422 -17.469 1.218 1 97 97 ILE A O 1
ATOM 762 N N . TYR A 1 98 ? -2.533 -18.234 1.276 1 97.69 98 TYR A N 1
ATOM 763 C CA . TYR A 1 98 ? -3.098 -16.891 1.294 1 97.69 98 TYR A CA 1
ATOM 764 C C . TYR A 1 98 ? -2.57 -16.094 2.482 1 97.69 98 TYR A C 1
ATOM 766 O O . TYR A 1 98 ? -2.078 -14.969 2.318 1 97.69 98 TYR A O 1
ATOM 774 N N . THR A 1 99 ? -2.684 -16.656 3.676 1 98.12 99 THR A N 1
ATOM 775 C CA . THR A 1 99 ? -2.285 -15.977 4.902 1 98.12 99 THR A CA 1
ATOM 776 C C . THR A 1 99 ? -0.791 -15.664 4.887 1 98.12 99 THR A C 1
ATOM 778 O O . THR A 1 99 ? -0.384 -14.539 5.176 1 98.12 99 THR A O 1
ATOM 781 N N . LYS A 1 100 ? -0.029 -16.625 4.477 1 98 100 LYS A N 1
ATOM 782 C CA . LYS A 1 100 ? 1.422 -16.469 4.418 1 98 100 LYS A CA 1
ATOM 783 C C . LYS A 1 100 ? 1.816 -15.32 3.488 1 98 100 LYS A C 1
ATOM 785 O O . LYS A 1 100 ? 2.723 -14.547 3.803 1 98 100 LYS A O 1
ATOM 790 N N . CYS A 1 101 ? 1.1 -15.219 2.426 1 98.38 101 CYS A N 1
ATOM 791 C CA . CYS A 1 101 ? 1.549 -14.328 1.361 1 98.38 101 CYS A CA 1
ATOM 792 C C . CYS A 1 101 ? 0.951 -12.938 1.528 1 98.38 101 CYS A C 1
ATOM 794 O O . CYS A 1 101 ? 1.427 -11.977 0.922 1 98.38 101 CYS A O 1
ATOM 796 N N . THR A 1 102 ? -0.046 -12.734 2.393 1 98.19 102 THR A N 1
ATOM 797 C CA . THR A 1 102 ? -0.713 -11.438 2.406 1 98.19 102 THR A CA 1
ATOM 798 C C . THR A 1 102 ? -0.67 -10.828 3.803 1 98.19 102 THR A C 1
ATOM 800 O O . THR A 1 102 ? -1.071 -9.672 3.992 1 98.19 102 THR A O 1
ATOM 803 N N . GLN A 1 103 ? -0.168 -11.461 4.781 1 96.69 103 GLN A N 1
ATOM 804 C CA . GLN A 1 103 ? -0.288 -11.039 6.172 1 96.69 103 GLN A CA 1
ATOM 805 C C . GLN A 1 103 ? 0.457 -9.734 6.418 1 96.69 103 GLN A C 1
ATOM 807 O O . GLN A 1 103 ? 0.088 -8.953 7.305 1 96.69 103 GLN A O 1
ATOM 812 N N . ASP A 1 104 ? 1.449 -9.438 5.633 1 94.81 104 ASP A N 1
ATOM 813 C CA . ASP A 1 104 ? 2.264 -8.258 5.906 1 94.81 104 ASP A CA 1
ATOM 814 C C . ASP A 1 104 ? 1.872 -7.094 5 1 94.81 104 ASP A C 1
ATOM 816 O O . ASP A 1 104 ? 2.471 -6.02 5.062 1 94.81 104 ASP A O 1
ATOM 820 N N . VAL A 1 105 ? 0.852 -7.227 4.199 1 96.69 105 VAL A N 1
ATOM 821 C CA . VAL A 1 105 ? 0.466 -6.184 3.256 1 96.69 105 VAL A CA 1
ATOM 822 C C . VAL A 1 105 ? -0.083 -4.98 4.016 1 96.69 105 VAL A C 1
ATOM 824 O O . VAL A 1 105 ? 0.38 -3.852 3.82 1 96.69 105 VAL A O 1
ATOM 827 N N . ALA A 1 106 ? -1.041 -5.199 4.898 1 93.62 106 ALA A N 1
ATOM 828 C CA . ALA A 1 106 ? -1.677 -4.102 5.621 1 93.62 106 ALA A CA 1
ATOM 829 C C . ALA A 1 106 ? -0.652 -3.309 6.426 1 93.62 106 ALA A C 1
ATOM 831 O O . ALA A 1 106 ? -0.621 -2.078 6.363 1 93.62 106 ALA A O 1
ATOM 832 N N . PRO A 1 107 ? 0.288 -4.008 7.152 1 95.62 107 PRO A N 1
ATOM 833 C CA . PRO A 1 107 ? 1.323 -3.26 7.867 1 95.62 107 PRO A CA 1
ATOM 834 C C . PRO A 1 107 ? 2.154 -2.371 6.945 1 95.62 107 PRO A C 1
ATOM 836 O O . PRO A 1 107 ? 2.492 -1.242 7.309 1 95.62 107 PRO A O 1
ATOM 839 N N . VAL A 1 108 ? 2.447 -2.799 5.777 1 96.62 108 VAL A N 1
ATOM 840 C CA . VAL A 1 108 ? 3.254 -2.023 4.84 1 96.62 108 VAL A CA 1
ATOM 841 C C . VAL A 1 108 ? 2.459 -0.818 4.348 1 96.62 108 VAL A C 1
ATOM 843 O O . VAL A 1 108 ? 2.998 0.287 4.242 1 96.62 108 VAL A O 1
ATOM 846 N N . LEU A 1 109 ? 1.174 -1.021 4.082 1 96.12 109 LEU A N 1
ATOM 847 C CA . LEU A 1 109 ? 0.342 0.073 3.59 1 96.12 109 LEU A CA 1
ATOM 848 C C . LEU A 1 109 ? 0.151 1.136 4.668 1 96.12 109 LEU A C 1
ATOM 850 O O . LEU A 1 109 ? 0.233 2.334 4.387 1 96.12 1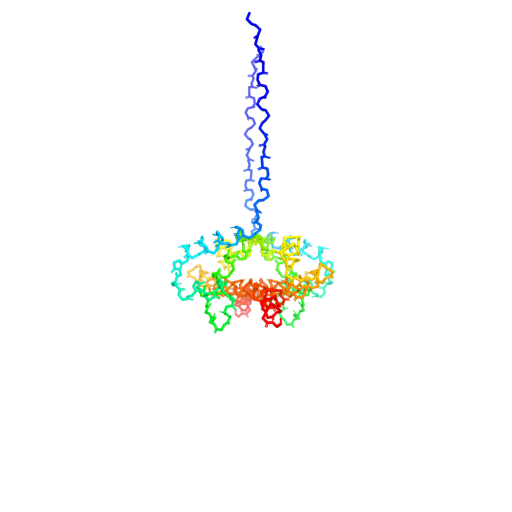09 LEU A O 1
ATOM 854 N N . CYS A 1 110 ? -0.007 0.688 5.934 1 96.88 110 CYS A N 1
ATOM 855 C CA . CYS A 1 110 ? -0.115 1.618 7.051 1 96.88 110 CYS A CA 1
ATOM 856 C C . CYS A 1 110 ? 1.169 2.422 7.219 1 96.88 110 CYS A C 1
ATOM 858 O O . CYS A 1 110 ? 1.124 3.641 7.402 1 96.88 110 CYS A O 1
ATOM 860 N N . ALA A 1 111 ? 2.248 1.729 7.148 1 97.31 111 ALA A N 1
ATOM 861 C CA . ALA A 1 111 ? 3.539 2.391 7.309 1 97.31 111 ALA A CA 1
ATOM 862 C C . ALA A 1 111 ? 3.771 3.418 6.203 1 97.31 111 ALA A C 1
ATOM 864 O O . ALA A 1 111 ? 4.281 4.512 6.461 1 97.31 111 ALA A O 1
ATOM 865 N N . THR A 1 112 ? 3.4 3.09 5 1 97.56 112 THR A N 1
ATOM 866 C CA . THR A 1 112 ? 3.59 3.971 3.852 1 97.56 112 THR A CA 1
ATOM 867 C C . THR A 1 112 ? 2.789 5.258 4.023 1 97.56 112 THR A C 1
ATOM 869 O O . THR A 1 112 ? 3.316 6.355 3.82 1 97.56 112 THR A O 1
ATOM 872 N N . ALA A 1 113 ? 1.553 5.152 4.406 1 97.12 113 ALA A N 1
ATOM 873 C CA . ALA A 1 113 ? 0.71 6.324 4.637 1 97.12 113 ALA A CA 1
ATOM 874 C C . ALA A 1 113 ? 1.239 7.16 5.801 1 97.12 113 ALA A C 1
ATOM 876 O O . ALA A 1 113 ? 1.287 8.391 5.715 1 97.12 113 ALA A O 1
ATOM 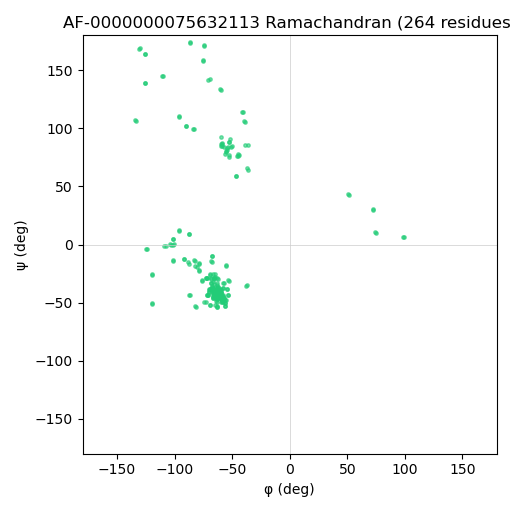877 N N . TYR A 1 114 ? 1.639 6.531 6.832 1 96.94 114 TYR A N 1
ATOM 878 C CA . TYR A 1 114 ? 2.186 7.184 8.016 1 96.94 114 TYR A CA 1
ATOM 879 C C . TYR A 1 114 ? 3.432 7.988 7.668 1 96.94 114 TYR A C 1
ATOM 881 O O . TYR A 1 114 ? 3.619 9.102 8.172 1 96.94 114 TYR A O 1
ATOM 889 N N . GLU A 1 115 ? 4.246 7.457 6.836 1 97.62 115 GLU A N 1
ATOM 890 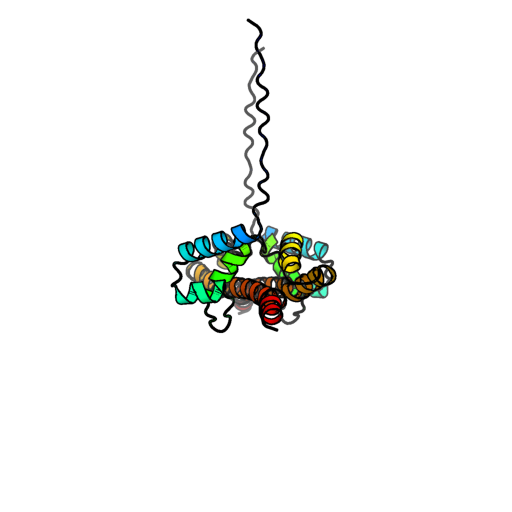C CA . GLU A 1 115 ? 5.488 8.125 6.461 1 97.62 115 GLU A CA 1
ATOM 891 C C . GLU A 1 115 ? 5.211 9.391 5.652 1 97.62 115 GLU A C 1
ATOM 893 O O . GLU A 1 115 ? 5.93 10.383 5.777 1 97.62 115 GLU A O 1
ATOM 898 N N . VAL A 1 116 ? 4.203 9.359 4.824 1 97.62 116 VAL A N 1
ATOM 899 C CA . VAL A 1 116 ? 3.816 10.562 4.094 1 97.62 116 VAL A CA 1
ATOM 900 C C . VAL A 1 116 ? 3.311 11.625 5.066 1 97.62 116 VAL A C 1
ATOM 902 O O . VAL A 1 116 ? 3.686 12.797 4.973 1 97.62 116 VAL A O 1
ATOM 905 N N . TYR A 1 117 ? 2.477 11.219 6.027 1 95.94 117 TYR A N 1
ATOM 906 C CA . TYR A 1 117 ? 1.982 12.109 7.074 1 95.94 117 TYR A CA 1
ATOM 907 C C . TYR A 1 117 ? 3.137 12.742 7.84 1 95.94 117 TYR A C 1
ATOM 909 O O . TYR A 1 117 ? 3.18 13.969 8.008 1 95.94 117 TYR A O 1
ATOM 917 N N . GLN A 1 118 ? 4.039 11.922 8.266 1 96.69 118 GLN A N 1
ATOM 918 C CA . GLN A 1 118 ? 5.219 12.383 8.984 1 96.69 118 GLN A CA 1
ATOM 919 C C . GLN A 1 118 ? 6.02 13.375 8.141 1 96.69 118 GLN A C 1
ATOM 921 O O . GLN A 1 118 ? 6.457 14.414 8.648 1 96.69 118 GLN A O 1
ATOM 926 N N . CYS A 1 119 ? 6.258 13.094 6.941 1 97.69 119 CYS A N 1
ATOM 927 C CA . CYS A 1 119 ? 7.02 13.938 6.027 1 97.69 119 CYS A CA 1
ATOM 928 C C . CYS A 1 119 ? 6.367 15.312 5.895 1 97.69 119 CYS A C 1
ATOM 930 O O . CYS A 1 119 ? 7.047 16.344 6 1 97.69 119 CYS A O 1
ATOM 932 N N . ILE A 1 120 ? 5.055 15.328 5.715 1 95.69 120 ILE A N 1
ATOM 933 C CA . ILE A 1 120 ? 4.324 16.578 5.566 1 95.69 120 ILE A CA 1
ATOM 934 C C . ILE A 1 120 ? 4.41 17.391 6.863 1 95.69 120 ILE A C 1
ATOM 936 O O . ILE A 1 120 ? 4.684 18.594 6.84 1 95.69 120 ILE A O 1
ATOM 940 N N . TYR A 1 121 ? 4.207 16.703 7.934 1 93.75 121 TYR A N 1
ATOM 941 C CA . TYR A 1 121 ? 4.266 17.375 9.227 1 93.75 121 TYR A CA 1
ATOM 942 C C . TYR A 1 121 ? 5.633 18.016 9.445 1 93.75 121 TYR A C 1
ATOM 944 O O . TYR A 1 121 ? 5.723 19.203 9.781 1 93.75 121 TYR A O 1
ATOM 952 N N . GLU A 1 122 ? 6.648 17.297 9.203 1 94.31 122 GLU A N 1
ATOM 953 C CA . GLU A 1 122 ? 8.008 17.734 9.508 1 94.31 122 GLU A CA 1
ATOM 954 C C . GLU A 1 122 ? 8.461 18.828 8.547 1 94.31 122 GLU A C 1
ATOM 956 O O . GLU A 1 122 ? 9.266 19.688 8.914 1 94.31 122 GLU A O 1
ATOM 961 N N . ASN A 1 123 ? 7.953 18.812 7.41 1 94.38 123 ASN A N 1
ATOM 962 C CA . ASN A 1 123 ? 8.469 19.75 6.41 1 94.38 123 ASN A CA 1
ATOM 963 C C . ASN A 1 123 ? 7.547 20.953 6.238 1 94.38 123 ASN A C 1
ATOM 965 O O . ASN A 1 123 ? 7.926 21.953 5.617 1 94.38 123 ASN A O 1
ATOM 969 N N . ALA A 1 124 ? 6.336 20.812 6.773 1 91.69 124 ALA A N 1
ATOM 970 C CA . ALA A 1 124 ? 5.414 21.938 6.613 1 91.69 124 ALA A CA 1
ATOM 971 C C . ALA A 1 124 ? 4.98 22.484 7.969 1 91.69 124 ALA A C 1
ATOM 973 O O . ALA A 1 124 ? 5.141 23.688 8.242 1 91.69 124 ALA A O 1
ATOM 974 N N . VAL A 1 125 ? 4.539 21.641 8.828 1 85.75 125 VAL A N 1
ATOM 975 C CA . VAL A 1 125 ? 3.887 22.078 10.055 1 85.75 125 VAL A CA 1
ATOM 976 C C . VAL A 1 125 ? 4.941 22.453 11.094 1 85.75 125 VAL A C 1
ATOM 978 O O . VAL A 1 125 ? 4.867 23.516 11.711 1 85.75 125 VAL A O 1
ATOM 981 N N . ASP A 1 126 ? 5.82 21.5 11.312 1 79.75 126 ASP A N 1
ATOM 982 C CA . ASP A 1 126 ? 6.852 21.734 12.32 1 79.75 126 ASP A CA 1
ATOM 983 C C . ASP A 1 126 ? 7.668 22.984 12 1 79.75 126 ASP A C 1
ATOM 985 O O . ASP A 1 126 ? 8.078 23.719 12.898 1 79.75 126 ASP A O 1
ATOM 989 N N . LYS A 1 127 ? 7.855 23.25 10.844 1 67.56 127 LYS A N 1
ATOM 990 C CA . LYS A 1 127 ? 8.625 24.422 10.461 1 67.56 127 LYS A CA 1
ATOM 991 C C . LYS A 1 127 ? 7.867 25.719 10.789 1 67.56 127 LYS A C 1
ATOM 993 O O . LYS A 1 127 ? 8.477 26.75 11.023 1 67.56 127 LYS A O 1
ATOM 998 N N . TRP A 1 128 ? 6.633 25.469 10.812 1 64.19 128 TRP A N 1
ATOM 999 C CA . TRP A 1 128 ? 5.828 26.609 11.219 1 64.19 128 TRP A CA 1
ATOM 1000 C C . TRP A 1 128 ? 5.953 26.859 12.719 1 64.19 128 TRP A C 1
ATOM 1002 O O . TRP A 1 128 ? 6.098 28.016 13.156 1 64.19 128 TRP A O 1
ATOM 1012 N N . GLY A 1 129 ? 5.758 25.688 13.43 1 55.72 129 GLY A N 1
ATOM 1013 C CA . GLY A 1 129 ? 5.949 25.891 14.859 1 55.72 129 GLY A CA 1
ATOM 1014 C C . GLY A 1 129 ? 7.32 26.438 15.211 1 55.72 129 GLY A C 1
ATOM 1015 O O . GLY A 1 129 ? 7.457 27.25 16.125 1 55.72 129 GLY A O 1
ATOM 1016 N N . THR A 1 130 ? 8.359 25.797 14.641 1 49.88 130 THR A N 1
ATOM 1017 C CA . THR A 1 130 ? 9.688 26.328 14.922 1 49.88 130 THR A CA 1
ATOM 1018 C C . THR A 1 130 ? 9.812 27.766 14.438 1 49.88 130 THR A C 1
ATOM 1020 O O . THR A 1 130 ? 10.516 28.578 15.047 1 49.88 130 THR A O 1
ATOM 1023 N N . ARG A 1 131 ? 9.281 28.078 13.344 1 47.56 131 ARG A N 1
ATOM 1024 C CA . ARG A 1 131 ? 9.383 29.469 12.922 1 47.56 131 ARG A CA 1
ATOM 1025 C C . ARG A 1 131 ? 8.594 30.391 13.852 1 47.56 131 ARG A C 1
ATOM 1027 O O . ARG A 1 131 ? 8.992 31.531 14.086 1 47.56 131 ARG A O 1
ATOM 1034 N N . ARG A 1 132 ? 7.461 29.969 14.336 1 46.31 132 ARG A N 1
ATOM 1035 C CA . ARG A 1 132 ? 6.781 30.844 15.281 1 46.31 132 ARG A CA 1
ATOM 1036 C C . ARG A 1 132 ? 7.59 31 16.562 1 46.31 132 ARG A C 1
ATOM 1038 O O . ARG A 1 132 ? 7.438 31.984 17.297 1 46.31 132 ARG A O 1
ATOM 1045 N N . ARG A 1 133 ? 8.383 30.062 17 1 43.38 133 ARG A N 1
ATOM 1046 C CA . ARG A 1 133 ? 9.172 30.188 18.219 1 43.38 133 ARG A CA 1
ATOM 1047 C C . ARG A 1 133 ? 10.445 31 17.953 1 43.38 133 ARG A C 1
ATOM 1049 O O . ARG A 1 133 ? 11.148 31.375 18.891 1 43.38 133 ARG A O 1
ATOM 1056 N N . GLY A 1 134 ? 10.836 31.125 16.766 1 37.19 134 GLY A N 1
ATOM 1057 C CA . GLY A 1 134 ? 12.016 31.953 16.594 1 37.19 134 GLY A CA 1
ATOM 1058 C C . GLY A 1 134 ? 11.688 33.406 16.281 1 37.19 134 GLY A C 1
ATOM 1059 O O . GLY A 1 134 ? 10.555 33.719 15.906 1 37.19 134 GLY A O 1
ATOM 1060 N N . MET B 1 1 ? -56.688 30.188 -7.461 1 33.88 1 MET B N 1
ATOM 1061 C CA . MET B 1 1 ? -55.625 29.672 -6.586 1 33.88 1 MET B CA 1
ATOM 1062 C C . MET B 1 1 ? -54.312 29.562 -7.328 1 33.88 1 MET B C 1
ATOM 1064 O O . MET B 1 1 ? -54.188 28.781 -8.273 1 33.88 1 MET B O 1
ATOM 1068 N N . ASP B 1 2 ? -53.531 30.656 -7.539 1 50.09 2 ASP B N 1
ATOM 1069 C CA . ASP B 1 2 ? -52.25 30.828 -8.164 1 50.09 2 ASP B CA 1
ATOM 1070 C C . ASP B 1 2 ? -51.188 30 -7.441 1 50.09 2 ASP B C 1
ATOM 1072 O O . ASP B 1 2 ? -50.969 30.172 -6.238 1 50.09 2 ASP B O 1
ATOM 1076 N N . LYS B 1 3 ? -50.906 28.703 -7.875 1 48.72 3 LYS B N 1
ATOM 1077 C CA . LYS B 1 3 ? -49.844 27.812 -7.402 1 48.72 3 LYS B CA 1
ATOM 1078 C C . LYS B 1 3 ? -48.469 28.469 -7.543 1 48.72 3 LYS B C 1
ATOM 1080 O O . LYS B 1 3 ? -48 28.641 -8.656 1 48.72 3 LYS B O 1
ATOM 1085 N N . SER B 1 4 ? -48.125 29.359 -6.664 1 50.91 4 SER B N 1
ATOM 1086 C CA . SER B 1 4 ? -46.719 29.797 -6.562 1 50.91 4 SER B CA 1
ATOM 1087 C C . SER B 1 4 ? -45.781 28.594 -6.426 1 50.91 4 SER B C 1
ATOM 1089 O O . SER B 1 4 ? -45.875 27.828 -5.465 1 50.91 4 SER B O 1
ATOM 1091 N N . VAL B 1 5 ? -45.281 28.062 -7.477 1 52.47 5 VAL B N 1
ATOM 1092 C CA . VAL B 1 5 ? -44.156 27.109 -7.477 1 52.47 5 VAL B CA 1
ATOM 1093 C C . VAL B 1 5 ? -43 27.672 -6.664 1 52.47 5 VAL B C 1
ATOM 1095 O O . VAL B 1 5 ? -42.406 28.672 -7.047 1 52.47 5 VAL B O 1
ATOM 1098 N N . VAL B 1 6 ? -43.031 27.5 -5.316 1 49.03 6 VAL B N 1
ATOM 1099 C CA . VAL B 1 6 ? -41.844 27.75 -4.484 1 49.03 6 VAL B CA 1
ATOM 1100 C C . VAL B 1 6 ? -40.656 26.969 -5.031 1 49.03 6 VAL B C 1
ATOM 1102 O O . VAL B 1 6 ? -40.656 25.734 -5.023 1 49.03 6 VAL B O 1
ATOM 1105 N N . LEU B 1 7 ? -39.906 27.531 -5.965 1 50.59 7 LEU B N 1
ATOM 1106 C CA . LEU B 1 7 ? -38.594 27.016 -6.34 1 50.59 7 LEU B CA 1
ATOM 1107 C C . LEU B 1 7 ? -37.688 26.953 -5.129 1 50.59 7 LEU B C 1
ATOM 1109 O O . LEU B 1 7 ? -37.219 27.984 -4.621 1 50.59 7 LEU B O 1
ATOM 1113 N N . VAL B 1 8 ? -37.75 25.906 -4.332 1 46.84 8 VAL B N 1
ATOM 1114 C CA . VAL B 1 8 ? -36.75 25.641 -3.309 1 46.84 8 VAL B CA 1
ATOM 1115 C C . VAL B 1 8 ? -35.375 25.5 -3.963 1 46.84 8 VAL B C 1
ATOM 1117 O O . VAL B 1 8 ? -35.125 24.516 -4.664 1 46.84 8 VAL B O 1
ATOM 1120 N N . VAL B 1 9 ? -34.688 26.625 -4.203 1 46.19 9 VAL B N 1
ATOM 1121 C CA . VAL B 1 9 ? -33.281 26.562 -4.551 1 46.19 9 VAL B CA 1
ATOM 1122 C C . VAL B 1 9 ? -32.5 25.875 -3.432 1 46.19 9 VAL B C 1
ATOM 1124 O O . VAL B 1 9 ? -32.344 26.422 -2.334 1 46.19 9 VAL B O 1
ATOM 1127 N N . LEU B 1 10 ? -32.406 24.594 -3.436 1 47 10 LEU B N 1
ATOM 1128 C CA . LEU B 1 10 ? -31.453 23.875 -2.596 1 47 10 LEU B CA 1
ATOM 1129 C C . LEU B 1 10 ? -30.031 24.406 -2.785 1 47 10 LEU B C 1
ATOM 1131 O O . LEU B 1 10 ? -29.391 24.125 -3.797 1 47 10 LEU B O 1
ATOM 1135 N N . VAL B 1 11 ? -29.719 25.578 -2.217 1 43.38 11 VAL B N 1
ATOM 1136 C CA . VAL B 1 11 ? -28.328 26 -2.145 1 43.38 11 VAL B CA 1
ATOM 1137 C C . VAL B 1 11 ? -27.484 24.922 -1.47 1 43.38 11 VAL B C 1
ATOM 1139 O O . VAL B 1 11 ? -27.625 24.688 -0.266 1 43.38 11 VAL B O 1
ATOM 1142 N N . ALA B 1 12 ? -27.094 23.906 -2.195 1 44.81 12 ALA B N 1
ATOM 1143 C CA . ALA B 1 12 ? -26.016 23.047 -1.698 1 44.81 12 ALA B CA 1
ATOM 1144 C C . ALA B 1 12 ? -24.875 23.875 -1.133 1 44.81 12 ALA B C 1
ATOM 1146 O O . ALA B 1 12 ? -24.125 24.516 -1.884 1 44.81 12 ALA B O 1
ATOM 1147 N N . VAL B 1 13 ? -25 24.438 0.052 1 40.84 13 VAL B N 1
ATOM 1148 C CA . VAL B 1 13 ? -23.859 25.016 0.743 1 40.84 13 VAL B CA 1
ATOM 1149 C C . VAL B 1 13 ? -22.656 24.078 0.643 1 40.84 13 VAL B C 1
ATOM 1151 O O . VAL B 1 13 ? -22.641 23.016 1.264 1 40.84 13 VAL B O 1
ATOM 1154 N N . LEU B 1 14 ? -22.016 24.047 -0.452 1 40.75 14 LEU B N 1
ATOM 1155 C CA . LEU B 1 14 ? -20.656 23.531 -0.383 1 40.75 14 LEU B CA 1
ATOM 1156 C C . LEU B 1 14 ? -19.891 24.156 0.779 1 40.75 14 LEU B C 1
ATOM 1158 O O . LEU B 1 14 ? -19.344 25.25 0.643 1 40.75 14 LEU B O 1
ATOM 1162 N N . VAL B 1 15 ? -20.375 24 1.993 1 40.25 15 VAL B N 1
ATOM 1163 C CA . VAL B 1 15 ? -19.531 24.359 3.129 1 40.25 15 VAL B CA 1
ATOM 1164 C C . VAL B 1 15 ? -18.078 24 2.838 1 40.25 15 VAL B C 1
ATOM 1166 O O . VAL B 1 15 ? -17.766 22.828 2.613 1 40.25 15 VAL B O 1
ATOM 1169 N N . LYS B 1 16 ? -17.391 24.859 2.203 1 43.06 16 LYS B N 1
ATOM 1170 C CA . LYS B 1 16 ? -15.938 24.719 2.307 1 43.06 16 LYS B CA 1
ATOM 1171 C C . LYS B 1 16 ? -15.531 24.266 3.705 1 43.06 16 LYS B C 1
ATOM 1173 O O . LYS B 1 16 ? -15.477 25.062 4.637 1 43.06 16 LYS B O 1
ATOM 1178 N N . GLN B 1 17 ? -15.852 23.109 4.18 1 47.44 17 GLN B N 1
ATOM 1179 C CA . GLN B 1 17 ? -15.289 22.688 5.457 1 47.44 17 GLN B CA 1
ATOM 1180 C C . GLN B 1 17 ? -13.828 23.094 5.574 1 47.44 17 GLN B C 1
ATOM 1182 O O . GLN B 1 17 ? -13.031 22.844 4.664 1 47.44 17 GLN B O 1
ATOM 1187 N N . CYS B 1 18 ? -13.555 24.109 6.387 1 50.19 18 CYS B N 1
ATOM 1188 C CA . CYS B 1 18 ? -12.18 24.5 6.707 1 50.19 18 CYS B CA 1
ATOM 1189 C C . CYS B 1 18 ? -11.312 23.266 6.941 1 50.19 18 CYS B C 1
ATOM 1191 O O . CYS B 1 18 ? -11.711 22.344 7.645 1 50.19 18 CYS B O 1
ATOM 1193 N N . LEU B 1 19 ? -10.352 23.062 6.074 1 54.09 19 LEU B N 1
ATOM 1194 C CA . LEU B 1 19 ? -9.422 21.953 6.105 1 54.09 19 LEU B CA 1
ATOM 1195 C C . LEU B 1 19 ? -9.016 21.609 7.535 1 54.09 19 LEU B C 1
ATOM 1197 O O . LEU B 1 19 ? -8.891 20.438 7.895 1 54.09 19 LEU B O 1
ATOM 1201 N N . GLY B 1 20 ? -8.898 22.797 8.445 1 54.97 20 GLY B N 1
ATOM 1202 C CA . GLY B 1 20 ? -8.555 22.547 9.836 1 54.97 20 GLY B CA 1
ATOM 1203 C C . GLY B 1 20 ? -9.609 21.734 10.578 1 54.97 20 GLY B C 1
ATOM 1204 O O . GLY B 1 20 ? -9.281 20.844 11.359 1 54.97 20 GLY B O 1
ATOM 1205 N N . GLN B 1 21 ? -10.844 22.172 10.539 1 55.88 21 GLN B N 1
ATOM 1206 C CA . GLN B 1 21 ? -11.953 21.469 11.172 1 55.88 21 GLN B CA 1
ATOM 1207 C C . GLN B 1 21 ? -12.039 20.031 10.672 1 55.88 21 GLN B C 1
ATOM 1209 O O . GLN B 1 21 ? -12.336 19.109 11.445 1 55.88 21 GLN B O 1
ATOM 1214 N N . ASN B 1 22 ? -11.453 19.859 9.68 1 82.75 22 ASN B N 1
ATOM 1215 C CA . ASN B 1 22 ? -11.5 18.547 9.062 1 82.75 22 ASN B CA 1
ATOM 1216 C C . ASN B 1 22 ? -10.406 17.625 9.609 1 82.75 22 ASN B C 1
ATOM 1218 O O . ASN B 1 22 ? -10.648 16.438 9.844 1 82.75 22 ASN B O 1
ATOM 1222 N N . LEU B 1 23 ? -9.445 18.344 10.242 1 88.19 23 LEU B N 1
ATOM 1223 C CA . LEU B 1 23 ? -8.344 17.547 10.773 1 88.19 23 LEU B CA 1
ATOM 1224 C C . LEU B 1 23 ? -8.672 17.031 12.164 1 88.19 23 LEU B C 1
ATOM 1226 O O . LEU B 1 23 ? -8.445 15.852 12.461 1 88.19 23 LEU B O 1
ATOM 1230 N N . LEU B 1 24 ? -9.266 17.969 13.039 1 89.69 24 LEU B N 1
ATOM 1231 C CA . LEU B 1 24 ? -9.648 17.562 14.391 1 89.69 24 LEU B CA 1
ATOM 1232 C C . LEU B 1 24 ? -10.703 16.469 14.344 1 89.69 24 LEU B C 1
ATOM 1234 O O . LEU B 1 24 ? -10.633 15.5 15.109 1 89.69 24 LEU B O 1
ATOM 1238 N N . ALA B 1 25 ? -11.648 16.641 13.508 1 94.38 25 ALA B N 1
ATOM 1239 C CA . ALA B 1 25 ? -12.664 15.609 13.336 1 94.38 25 ALA B CA 1
ATOM 1240 C C . ALA B 1 25 ? -12.047 14.289 12.883 1 94.38 25 ALA B C 1
ATOM 1242 O O . ALA B 1 25 ? -12.438 13.219 13.352 1 94.38 25 ALA B O 1
ATOM 1243 N N . ALA B 1 26 ? -11.109 14.367 11.984 1 95.38 26 ALA B N 1
ATOM 1244 C CA . ALA B 1 26 ? -10.414 13.18 11.508 1 95.38 26 ALA B CA 1
ATOM 1245 C C . ALA B 1 26 ? -9.695 12.469 12.648 1 95.38 26 ALA B C 1
ATOM 1247 O O . ALA B 1 26 ? -9.805 11.25 12.805 1 95.38 26 ALA B O 1
ATOM 1248 N N . TYR B 1 27 ? -9.031 13.273 13.477 1 95.06 27 TYR B N 1
ATOM 1249 C CA . TYR B 1 27 ? -8.328 12.711 14.625 1 95.06 27 TYR B CA 1
ATOM 1250 C C . TYR B 1 27 ? -9.297 11.969 15.539 1 95.06 27 TYR B C 1
ATOM 1252 O O . TYR B 1 27 ? -9.047 10.82 15.914 1 95.06 27 TYR B O 1
ATOM 1260 N N . ASN B 1 28 ? -10.344 12.586 15.859 1 95.56 28 ASN B N 1
ATOM 1261 C CA . ASN B 1 28 ? -11.297 12.008 16.812 1 95.56 28 ASN B CA 1
ATOM 1262 C C . ASN B 1 28 ? -11.961 10.758 16.234 1 95.56 28 ASN B C 1
ATOM 1264 O O . ASN B 1 28 ? -12.172 9.781 16.953 1 95.56 28 ASN B O 1
ATOM 1268 N N . ASN B 1 29 ? -12.312 10.773 15.039 1 96.88 29 ASN B N 1
ATOM 1269 C CA . ASN B 1 29 ? -12.906 9.609 14.391 1 96.88 29 ASN B CA 1
ATOM 1270 C C . ASN B 1 29 ? -11.953 8.414 14.398 1 96.88 29 ASN B C 1
ATOM 1272 O O . ASN B 1 29 ? -12.359 7.297 14.711 1 96.88 29 ASN B O 1
ATOM 1276 N N . CYS B 1 30 ? -10.719 8.68 14.07 1 97.75 30 CYS B N 1
ATOM 1277 C CA . CYS B 1 30 ? -9.734 7.598 14.016 1 97.75 30 CYS B CA 1
ATOM 1278 C C . CYS B 1 30 ? -9.43 7.07 15.414 1 97.75 30 CYS B C 1
ATOM 1280 O O . CYS B 1 30 ? -9.242 5.867 15.602 1 97.75 30 CYS B O 1
ATOM 1282 N N . ARG B 1 31 ? -9.367 7.988 16.375 1 97 31 ARG B N 1
ATOM 1283 C CA . ARG B 1 31 ? -9.18 7.543 17.75 1 97 31 ARG B CA 1
ATOM 1284 C C . ARG B 1 31 ? -10.266 6.555 18.156 1 97 31 ARG B C 1
ATOM 1286 O O . ARG B 1 31 ? -9.969 5.512 18.75 1 97 31 ARG B O 1
ATOM 1293 N N . ALA B 1 32 ? -11.484 6.883 17.891 1 97.19 32 ALA B N 1
ATOM 1294 C CA . ALA B 1 32 ? -12.625 6.035 18.234 1 97.19 32 ALA B CA 1
ATOM 1295 C C . ALA B 1 32 ? -12.578 4.711 17.484 1 97.19 32 ALA B C 1
ATOM 1297 O O . ALA B 1 32 ? -12.789 3.648 18.078 1 97.19 32 ALA B O 1
ATOM 1298 N N . GLU B 1 33 ? -12.281 4.754 16.25 1 96.88 33 GLU B N 1
ATOM 1299 C CA . GLU B 1 33 ? -12.273 3.57 15.391 1 96.88 33 GLU B CA 1
ATOM 1300 C C . GLU B 1 33 ? -11.227 2.564 15.859 1 96.88 33 GLU B C 1
ATOM 1302 O O . GLU B 1 33 ? -11.453 1.354 15.805 1 96.88 33 GLU B O 1
ATOM 1307 N N . TYR B 1 34 ? -10.109 3.098 16.312 1 96.75 34 TYR B N 1
ATOM 1308 C CA . TYR B 1 34 ? -9 2.215 16.656 1 96.75 34 TYR B CA 1
ATOM 1309 C C . TYR B 1 34 ? -8.883 2.049 18.156 1 96.75 34 TYR B C 1
ATOM 1311 O O . TYR B 1 34 ? -7.973 1.371 18.641 1 96.75 34 TYR B O 1
ATOM 1319 N N . ASN B 1 35 ? -9.766 2.717 18.844 1 96.75 35 ASN B N 1
ATOM 1320 C CA . ASN B 1 35 ? -9.75 2.695 20.312 1 96.75 35 ASN B CA 1
ATOM 1321 C C . ASN B 1 35 ? -8.367 3.035 20.859 1 96.75 35 ASN B C 1
ATOM 1323 O O . ASN B 1 35 ? -7.82 2.299 21.672 1 96.75 35 ASN B O 1
ATOM 1327 N N . ALA B 1 36 ? -7.781 4.031 20.234 1 95.81 36 ALA B N 1
ATOM 1328 C CA . ALA B 1 36 ? -6.434 4.434 20.641 1 95.81 36 ALA B CA 1
ATOM 1329 C C . ALA B 1 36 ? -6.438 5.078 22.016 1 95.81 36 ALA B C 1
ATOM 1331 O O . ALA B 1 36 ? -7.332 5.859 22.344 1 95.81 36 ALA B O 1
ATOM 1332 N N . ASP B 1 37 ? -5.406 4.777 22.766 1 94.69 37 ASP B N 1
ATOM 1333 C CA . ASP B 1 37 ? -5.293 5.426 24.062 1 94.69 37 ASP B CA 1
ATOM 1334 C C . ASP B 1 37 ? -4.867 6.883 23.922 1 94.69 37 ASP B C 1
ATOM 1336 O O . ASP B 1 37 ? -4.523 7.328 22.828 1 94.69 37 ASP B O 1
ATOM 1340 N N . GLN B 1 38 ? -4.914 7.586 25.047 1 93.12 38 GLN B N 1
ATOM 1341 C CA . GLN B 1 38 ? -4.699 9.031 25.047 1 93.12 38 GLN B CA 1
ATOM 1342 C C . GLN B 1 38 ? -3.27 9.367 24.625 1 93.12 38 GLN B C 1
ATOM 1344 O O . GLN B 1 38 ? -3.037 10.359 23.922 1 93.12 38 GLN B O 1
ATOM 1349 N N . GLU B 1 39 ? -2.318 8.641 25.062 1 91.62 39 GLU B N 1
ATOM 1350 C CA . GLU B 1 39 ? -0.92 8.906 24.734 1 91.62 39 GLU B CA 1
ATOM 1351 C C . GLU B 1 39 ? -0.661 8.758 23.234 1 91.62 39 GLU B C 1
ATOM 1353 O O . GLU B 1 39 ? -0.05 9.625 22.625 1 91.62 39 GLU B O 1
ATOM 1358 N N . THR B 1 40 ? -1.1 7.684 22.672 1 92.81 40 THR B N 1
ATOM 1359 C CA . THR B 1 40 ? -0.98 7.426 21.234 1 92.81 40 THR B CA 1
ATOM 1360 C C . THR B 1 40 ? -1.688 8.508 20.438 1 92.81 40 THR B C 1
ATOM 1362 O O . THR B 1 40 ? -1.138 9.023 19.453 1 92.81 40 THR B O 1
ATOM 1365 N N . PHE B 1 41 ? -2.867 8.828 20.859 1 93.25 41 PHE B N 1
ATOM 1366 C CA . PHE B 1 41 ? -3.656 9.867 20.203 1 93.25 41 PHE B CA 1
ATOM 1367 C C . PHE B 1 41 ? -2.912 11.195 20.203 1 93.25 41 PHE B C 1
ATOM 1369 O O . PHE B 1 41 ? -2.814 11.859 19.172 1 93.25 41 PHE B O 1
ATOM 1376 N N . ASN B 1 42 ? -2.375 11.625 21.344 1 91.81 42 ASN B N 1
ATOM 1377 C CA . ASN B 1 42 ? -1.654 12.891 21.453 1 91.81 42 ASN B CA 1
ATOM 1378 C C . ASN B 1 42 ? -0.405 12.898 20.578 1 91.81 42 ASN B C 1
ATOM 1380 O O . ASN B 1 42 ? -0.036 13.938 20.031 1 91.81 42 ASN B O 1
ATOM 1384 N N . ALA B 1 43 ? 0.217 11.773 20.5 1 90.25 43 ALA B N 1
ATOM 1385 C CA . ALA B 1 43 ? 1.427 11.703 19.688 1 90.25 43 ALA B CA 1
ATOM 1386 C C . ALA B 1 43 ? 1.122 12.016 18.234 1 90.25 43 ALA B C 1
ATOM 1388 O O . ALA B 1 43 ? 1.813 12.82 17.609 1 90.25 43 ALA B O 1
ATOM 1389 N N . ILE B 1 44 ? 0.06 11.43 17.688 1 91.56 44 ILE B N 1
ATOM 1390 C CA . ILE B 1 44 ? -0.32 11.648 16.297 1 91.56 44 ILE B CA 1
ATOM 1391 C C . ILE B 1 44 ? -0.765 13.094 16.094 1 91.56 44 ILE B C 1
ATOM 1393 O O . ILE B 1 44 ? -0.325 13.766 15.156 1 91.56 44 ILE B O 1
ATOM 1397 N N . LYS B 1 45 ? -1.583 13.57 16.969 1 91.12 45 LYS B N 1
ATOM 1398 C CA . LYS B 1 45 ? -2.152 14.914 16.875 1 91.12 45 LYS B CA 1
ATOM 1399 C C . LYS B 1 45 ? -1.063 15.977 16.953 1 91.12 45 LYS B C 1
ATOM 1401 O O . LYS B 1 45 ? -1.139 17 16.266 1 91.12 45 LYS B O 1
ATOM 1406 N N . ASN B 1 46 ? -0.035 15.688 17.719 1 89.88 46 ASN B N 1
ATO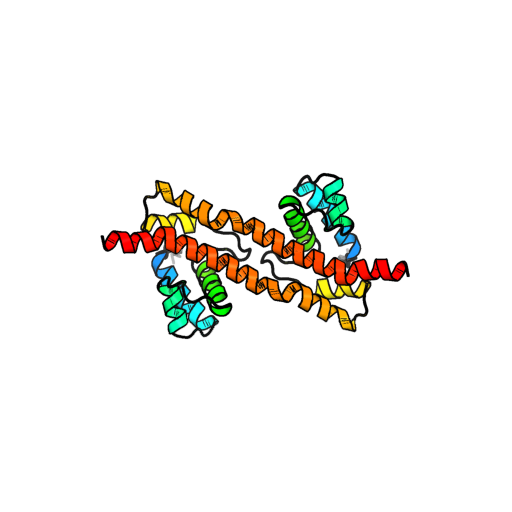M 1407 C CA . ASN B 1 46 ? 0.977 16.703 18 1 89.88 46 ASN B CA 1
ATOM 1408 C C . ASN B 1 46 ? 2.229 16.484 17.141 1 89.88 46 ASN B C 1
ATOM 1410 O O . ASN B 1 46 ? 3.232 17.172 17.328 1 89.88 46 ASN B O 1
ATOM 1414 N N . GLY B 1 47 ? 2.193 15.484 16.344 1 90.56 47 GLY B N 1
ATOM 1415 C CA . GLY B 1 47 ? 3.336 15.234 15.477 1 90.56 47 GLY B CA 1
ATOM 1416 C C . GLY B 1 47 ? 4.543 14.695 16.219 1 90.56 47 GLY B C 1
ATOM 1417 O O . GLY B 1 47 ? 5.676 15.094 15.945 1 90.56 47 GLY B O 1
ATOM 1418 N N . ASP B 1 48 ? 4.289 13.977 17.297 1 92.88 48 ASP B N 1
ATOM 1419 C CA . ASP B 1 48 ? 5.359 13.25 17.969 1 92.88 48 ASP B CA 1
ATOM 1420 C C . ASP B 1 48 ? 5.621 11.906 17.297 1 92.88 48 ASP B C 1
ATOM 1422 O O . ASP B 1 48 ? 4.98 10.906 17.641 1 92.88 48 ASP B O 1
ATOM 1426 N N . PHE B 1 49 ? 6.598 11.797 16.484 1 94.5 49 PHE B N 1
ATOM 1427 C CA . PHE B 1 49 ? 6.867 10.633 15.656 1 94.5 49 PHE B CA 1
ATOM 1428 C C . PHE B 1 49 ? 7.887 9.719 16.312 1 94.5 49 PHE B C 1
ATOM 1430 O O . PHE B 1 49 ? 8.391 8.789 15.68 1 94.5 49 PHE B O 1
ATOM 1437 N N . SER B 1 50 ? 8.156 9.977 17.578 1 93.69 50 SER B N 1
ATOM 1438 C CA . SER B 1 50 ? 9.086 9.125 18.312 1 93.69 50 SER B CA 1
ATOM 1439 C C . SER B 1 50 ? 8.422 7.824 18.75 1 93.69 50 SER B C 1
ATOM 1441 O O . SER B 1 50 ? 9.102 6.836 19.047 1 93.69 50 SER B O 1
ATOM 1443 N N . ILE B 1 51 ? 7.176 7.809 18.844 1 88.94 51 ILE B N 1
ATOM 1444 C CA . ILE B 1 51 ? 6.395 6.617 19.141 1 88.94 51 ILE B CA 1
ATOM 1445 C C . ILE B 1 51 ? 5.891 5.992 17.844 1 88.94 51 ILE B C 1
ATOM 1447 O O . ILE B 1 51 ? 5.047 6.57 17.141 1 88.94 51 ILE B O 1
ATOM 1451 N N . ARG B 1 52 ? 6.426 4.812 17.484 1 91.69 52 ARG B N 1
ATOM 1452 C CA . ARG B 1 52 ? 6.023 4.184 16.219 1 91.69 52 ARG B CA 1
ATOM 1453 C C . ARG B 1 52 ? 5.738 2.699 16.422 1 91.69 52 ARG B C 1
ATOM 1455 O O . ARG B 1 52 ? 6.633 1.931 16.781 1 91.69 52 ARG B O 1
ATOM 1462 N N . THR B 1 53 ? 4.566 2.283 16.406 1 92.5 53 THR B N 1
ATOM 1463 C CA . THR B 1 53 ? 4.07 0.912 16.422 1 92.5 53 THR B CA 1
ATOM 1464 C C . THR B 1 53 ? 3.129 0.658 15.258 1 92.5 53 THR B C 1
ATOM 1466 O O . THR B 1 53 ? 2.639 1.601 14.633 1 92.5 53 THR B O 1
ATOM 1469 N N . PRO B 1 54 ? 2.852 -0.61 14.953 1 93.38 54 PRO B N 1
ATOM 1470 C CA . PRO B 1 54 ? 1.894 -0.885 13.883 1 93.38 54 PRO B CA 1
ATOM 1471 C C . PRO B 1 54 ? 0.548 -0.197 14.102 1 93.38 54 PRO B C 1
ATOM 1473 O O . PRO B 1 54 ? -0.051 0.311 13.148 1 93.38 54 PRO B O 1
ATOM 1476 N N . LEU B 1 55 ? 0.095 -0.144 15.328 1 92.75 55 LEU B N 1
ATOM 1477 C CA . LEU B 1 55 ? -1.158 0.534 15.641 1 92.75 55 LEU B CA 1
ATOM 1478 C C . LEU B 1 55 ? -1.06 2.025 15.344 1 92.75 55 LEU B C 1
ATOM 1480 O O . LEU B 1 55 ? -1.975 2.607 14.758 1 92.75 55 LEU B O 1
ATOM 1484 N N . VAL B 1 56 ? 0.068 2.631 15.719 1 95.5 56 VAL B N 1
ATOM 1485 C CA . VAL B 1 56 ? 0.272 4.059 15.508 1 95.5 56 VAL B CA 1
ATOM 1486 C C . VAL B 1 56 ? 0.314 4.359 14.008 1 95.5 56 VAL B C 1
ATOM 1488 O O . VAL B 1 56 ? -0.263 5.348 13.555 1 95.5 56 VAL B O 1
ATOM 1491 N N . GLU B 1 57 ? 0.965 3.518 13.297 1 96.19 57 GLU B N 1
ATOM 1492 C CA . GLU B 1 57 ? 1.075 3.703 11.852 1 96.19 57 GLU B CA 1
ATOM 1493 C C . GLU B 1 57 ? -0.291 3.613 11.18 1 96.19 57 GLU B C 1
ATOM 1495 O O . GLU B 1 57 ? -0.615 4.426 10.312 1 96.19 57 GLU B O 1
ATOM 1500 N N . CYS B 1 58 ? -1.078 2.699 11.633 1 96.31 58 CYS B N 1
ATOM 1501 C CA . CYS B 1 58 ? -2.389 2.533 11.016 1 96.31 58 CYS B CA 1
ATOM 1502 C C . CYS B 1 58 ? -3.346 3.631 11.469 1 96.31 58 CYS B C 1
ATOM 1504 O O . CYS B 1 58 ? -4.223 4.047 10.703 1 96.31 58 CYS B O 1
ATOM 1506 N N . LEU B 1 59 ? -3.176 4.129 12.664 1 96.44 59 LEU B N 1
ATOM 1507 C CA . LEU B 1 59 ? -3.922 5.305 13.094 1 96.44 59 LEU B CA 1
ATOM 1508 C C . LEU B 1 59 ? -3.588 6.512 12.227 1 96.44 59 LEU B C 1
ATOM 1510 O O . LEU B 1 59 ? -4.477 7.281 11.859 1 96.44 59 LEU B O 1
ATOM 1514 N N . GLY B 1 60 ? -2.328 6.715 11.961 1 95.62 60 GLY B N 1
ATOM 1515 C CA . GLY B 1 60 ? -1.919 7.777 11.055 1 95.62 60 GLY B CA 1
ATOM 1516 C C . GLY B 1 60 ? -2.525 7.645 9.672 1 95.62 60 GLY B C 1
ATOM 1517 O O . GLY B 1 60 ? -2.953 8.641 9.078 1 95.62 60 GLY B O 1
ATOM 1518 N N . GLU B 1 61 ? -2.523 6.422 9.156 1 95.62 61 GLU B N 1
ATOM 1519 C CA . GLU B 1 61 ? -3.158 6.16 7.867 1 95.62 61 GLU B CA 1
ATOM 1520 C C . GLU B 1 61 ? -4.629 6.562 7.887 1 95.62 61 GLU B C 1
ATOM 1522 O O . GLU B 1 61 ? -5.129 7.152 6.926 1 95.62 61 GLU B O 1
ATOM 1527 N N . CYS B 1 62 ? -5.328 6.172 8.961 1 97.19 62 CYS B N 1
ATOM 1528 C CA . CYS B 1 62 ? -6.723 6.559 9.141 1 97.19 62 CYS B CA 1
ATOM 1529 C C . CYS B 1 62 ? -6.883 8.07 9.039 1 97.19 62 CYS B C 1
ATOM 1531 O O . CYS B 1 62 ? -7.789 8.562 8.367 1 97.19 62 CYS B O 1
ATOM 1533 N N . VAL B 1 63 ? -6.004 8.844 9.656 1 96.06 63 VAL B N 1
ATOM 1534 C CA . VAL B 1 63 ? -6.09 10.297 9.688 1 96.06 63 VAL B CA 1
ATOM 1535 C C . VAL B 1 63 ? -5.871 10.852 8.281 1 96.06 63 VAL B C 1
ATOM 1537 O O . VAL B 1 63 ? -6.645 11.695 7.816 1 96.06 63 VAL B O 1
ATOM 1540 N N . VAL B 1 64 ? -4.875 10.312 7.609 1 96 64 VAL B N 1
ATOM 1541 C CA . VAL B 1 64 ? -4.523 10.828 6.293 1 96 64 VAL B CA 1
ATOM 1542 C C . VAL B 1 64 ? -5.668 10.57 5.316 1 96 64 VAL B C 1
ATOM 1544 O O . VAL B 1 64 ? -5.926 11.383 4.422 1 96 64 VAL B O 1
ATOM 1547 N N . LYS B 1 65 ? -6.355 9.492 5.48 1 96 65 LYS B N 1
ATOM 1548 C CA . LYS B 1 65 ? -7.516 9.195 4.645 1 96 65 LYS B CA 1
ATOM 1549 C C . LYS B 1 65 ? -8.688 10.109 4.984 1 96 65 LYS B C 1
ATOM 1551 O O . LYS B 1 65 ? -9.312 10.688 4.094 1 96 65 LYS B O 1
ATOM 1556 N N . LYS B 1 66 ? -8.945 10.328 6.215 1 96.25 66 LYS B N 1
ATOM 1557 C CA . LYS B 1 66 ? -10.133 11.062 6.645 1 96.25 66 LYS B CA 1
ATOM 1558 C C . LYS B 1 66 ? -9.992 12.555 6.344 1 96.25 66 LYS B C 1
ATOM 1560 O O . LYS B 1 66 ? -10.984 13.227 6.066 1 96.25 66 LYS B O 1
ATOM 1565 N N . VAL B 1 67 ? -8.773 13.039 6.332 1 95.06 67 VAL B N 1
ATOM 1566 C CA . VAL B 1 67 ? -8.586 14.453 6.027 1 95.06 67 VAL B CA 1
ATOM 1567 C C . VAL B 1 67 ? -8.586 14.656 4.516 1 95.06 67 VAL B C 1
ATOM 1569 O O . VAL B 1 67 ? -8.602 15.797 4.035 1 95.06 67 VAL B O 1
ATOM 1572 N N . GLY B 1 68 ? -8.469 13.578 3.773 1 95.44 68 GLY B N 1
ATOM 1573 C CA . GLY B 1 68 ? -8.57 13.656 2.324 1 95.44 68 GLY B CA 1
ATOM 1574 C C . GLY B 1 68 ? -7.227 13.688 1.63 1 95.44 68 GLY B C 1
ATOM 1575 O O . GLY B 1 68 ? -7.152 13.875 0.414 1 95.44 68 GLY B O 1
ATOM 1576 N N . PHE B 1 69 ? -6.109 13.508 2.342 1 96.88 69 PHE B N 1
ATOM 1577 C CA . PHE B 1 69 ? -4.785 13.477 1.726 1 96.88 69 PHE B CA 1
ATOM 1578 C C . PHE B 1 69 ? -4.621 12.234 0.856 1 96.88 69 PHE B C 1
ATOM 1580 O O . PHE B 1 69 ? -3.906 12.266 -0.147 1 96.88 69 PHE B O 1
ATOM 1587 N N . MET B 1 70 ? -5.219 11.211 1.264 1 96.81 70 MET B N 1
ATOM 1588 C CA . MET B 1 70 ? -5.051 9.922 0.607 1 96.81 70 MET B CA 1
ATOM 1589 C C . MET B 1 70 ? -6.402 9.328 0.213 1 96.81 70 MET B C 1
ATOM 1591 O O . MET B 1 70 ? -7.359 9.398 0.982 1 96.81 70 MET B O 1
ATOM 1595 N N . ASN B 1 71 ? -6.488 8.742 -0.938 1 95.38 71 ASN B N 1
ATOM 1596 C CA . ASN B 1 71 ? -7.668 8.031 -1.425 1 95.38 71 ASN B CA 1
ATOM 1597 C C . ASN B 1 71 ? -7.668 6.578 -0.972 1 95.38 71 ASN B C 1
ATOM 1599 O O . ASN B 1 71 ? -6.68 6.094 -0.415 1 95.38 71 ASN B O 1
ATOM 1603 N N . ASP B 1 72 ? -8.711 5.898 -1.249 1 90.19 72 ASP B N 1
ATOM 1604 C CA . ASP B 1 72 ? -8.852 4.504 -0.848 1 90.19 72 ASP B CA 1
ATOM 1605 C C . ASP B 1 72 ? -7.832 3.621 -1.572 1 90.19 72 ASP B C 1
ATOM 1607 O O . ASP B 1 72 ? -7.402 2.596 -1.04 1 90.19 72 ASP B O 1
ATOM 1611 N N . ASP B 1 73 ? -7.488 4.094 -2.76 1 88.75 73 ASP B N 1
ATOM 1612 C CA . ASP B 1 73 ? -6.543 3.303 -3.539 1 88.75 73 ASP B CA 1
ATOM 1613 C C . ASP B 1 73 ? -5.102 3.666 -3.193 1 88.75 73 ASP B C 1
ATOM 1615 O O . ASP B 1 73 ? -4.172 3.314 -3.924 1 88.75 73 ASP B O 1
ATOM 1619 N N . LEU B 1 74 ? -4.957 4.445 -2.176 1 90.75 74 LEU B N 1
ATOM 1620 C CA . LEU B 1 74 ? -3.686 4.832 -1.578 1 90.75 74 LEU B CA 1
ATOM 1621 C C . LEU B 1 74 ? -2.955 5.844 -2.457 1 90.75 74 LEU B C 1
ATOM 1623 O O . LEU B 1 74 ? -1.769 6.105 -2.252 1 90.75 74 LEU B O 1
ATOM 1627 N N . SER B 1 75 ? -3.697 6.367 -3.486 1 94.81 75 SER B N 1
ATOM 1628 C CA . SER B 1 75 ? -3.164 7.551 -4.148 1 94.81 75 SER B CA 1
ATOM 1629 C C . SER B 1 75 ? -3.35 8.797 -3.285 1 94.81 75 SER B C 1
ATOM 1631 O O . SER B 1 75 ? -4.246 8.844 -2.443 1 94.81 75 SER B O 1
ATOM 1633 N N . PHE B 1 76 ? -2.506 9.789 -3.59 1 97.06 76 PHE B N 1
ATOM 1634 C CA . PHE B 1 76 ? -2.555 10.992 -2.768 1 97.06 76 PHE B CA 1
ATOM 1635 C C . PHE B 1 76 ? -3.129 12.164 -3.555 1 97.06 76 PHE B C 1
ATOM 1637 O O . PHE B 1 76 ? -2.867 12.305 -4.75 1 97.06 76 PHE B O 1
ATOM 1644 N N . ASN B 1 77 ? -3.879 13.023 -2.811 1 97.12 77 ASN B N 1
ATOM 1645 C CA . ASN B 1 77 ? -4.547 14.18 -3.404 1 97.12 77 ASN B CA 1
ATOM 1646 C C . ASN B 1 77 ? -3.654 15.414 -3.381 1 97.12 77 ASN B C 1
ATOM 1648 O O . ASN B 1 77 ? -3.582 16.109 -2.369 1 97.12 77 ASN B O 1
ATOM 1652 N N . LYS B 1 78 ? -3.119 15.672 -4.488 1 97.12 78 LYS B N 1
ATOM 1653 C CA . LYS B 1 78 ? -2.154 16.766 -4.578 1 97.12 78 LYS B CA 1
ATOM 1654 C C . LYS B 1 78 ? -2.785 18.094 -4.176 1 97.12 78 LYS B C 1
ATOM 1656 O O . LYS B 1 78 ? -2.223 18.828 -3.367 1 97.12 78 LYS B O 1
ATOM 1661 N N . ASP B 1 79 ? -4.008 18.422 -4.656 1 96.12 79 ASP B N 1
ATOM 1662 C CA . ASP B 1 79 ? -4.633 19.719 -4.406 1 96.12 79 ASP B CA 1
ATOM 1663 C C . ASP B 1 79 ? -4.91 19.922 -2.918 1 96.12 79 AS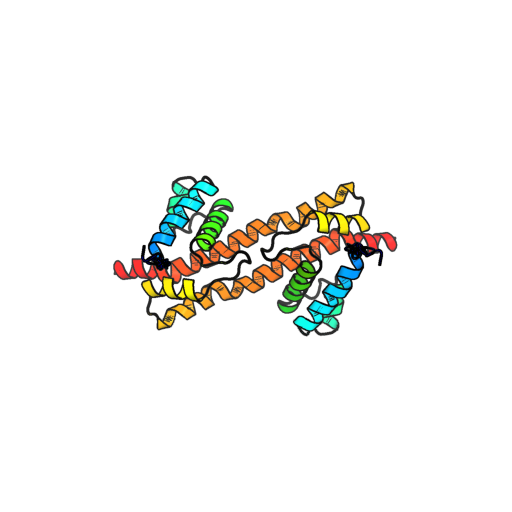P B C 1
ATOM 1665 O O . ASP B 1 79 ? -4.66 21 -2.375 1 96.12 79 ASP B O 1
ATOM 1669 N N . ILE B 1 80 ? -5.367 18.875 -2.301 1 95.81 80 ILE B N 1
ATOM 1670 C CA . ILE B 1 80 ? -5.715 18.984 -0.889 1 95.81 80 ILE B CA 1
ATOM 1671 C C . ILE B 1 80 ? -4.445 19.141 -0.055 1 95.81 80 ILE B C 1
ATOM 1673 O O . ILE B 1 80 ? -4.383 20 0.836 1 95.81 80 ILE B O 1
ATOM 1677 N N . ILE B 1 81 ? -3.398 18.469 -0.389 1 96.44 81 ILE B N 1
ATOM 1678 C CA . ILE B 1 81 ? -2.15 18.531 0.366 1 96.44 81 ILE B CA 1
ATOM 1679 C C . ILE B 1 81 ? -1.477 19.875 0.138 1 96.44 81 ILE B C 1
ATOM 1681 O O . ILE B 1 81 ? -1.028 20.531 1.089 1 96.44 81 ILE B O 1
ATOM 1685 N N . VAL B 1 82 ? -1.444 20.344 -1.088 1 96.5 82 VAL B N 1
ATOM 1686 C CA . VAL B 1 82 ? -0.807 21.609 -1.419 1 96.5 82 VAL B CA 1
ATOM 1687 C C . VAL B 1 82 ? -1.543 22.75 -0.725 1 96.5 82 VAL B C 1
ATOM 1689 O O . VAL B 1 82 ? -0.915 23.656 -0.163 1 96.5 82 VAL B O 1
ATOM 1692 N N . LYS B 1 83 ? -2.852 22.703 -0.733 1 93.69 83 LYS B N 1
ATOM 1693 C CA . LYS B 1 83 ? -3.641 23.719 -0.038 1 93.69 83 LYS B CA 1
ATOM 1694 C C . LYS B 1 83 ? -3.361 23.688 1.463 1 93.69 83 LYS B C 1
ATOM 1696 O O . LYS B 1 83 ? -3.23 24.75 2.09 1 93.69 83 LYS B O 1
ATOM 1701 N N . PHE B 1 84 ? -3.275 22.594 1.997 1 93.06 84 PHE B N 1
ATOM 1702 C CA . PHE B 1 84 ? -3.008 22.453 3.424 1 93.06 84 PHE B CA 1
ATOM 1703 C C . PHE B 1 84 ? -1.634 23.016 3.771 1 93.06 84 PHE B C 1
ATOM 1705 O O . PHE B 1 84 ? -1.503 23.828 4.695 1 93.06 84 PHE B O 1
ATOM 1712 N N . VAL B 1 85 ? -0.609 22.562 3.094 1 94 85 VAL B N 1
ATOM 1713 C CA . VAL B 1 85 ? 0.773 22.953 3.371 1 94 85 VAL B CA 1
ATOM 1714 C C . VAL B 1 85 ? 0.953 24.453 3.16 1 94 85 VAL B C 1
ATOM 1716 O O . VAL B 1 85 ? 1.746 25.094 3.854 1 94 85 VAL B O 1
ATOM 1719 N N . SER B 1 86 ? 0.174 24.984 2.271 1 92.81 86 SER B N 1
ATOM 1720 C CA . SER B 1 86 ? 0.288 26.406 1.94 1 92.81 86 SER B CA 1
ATOM 1721 C C . SER B 1 86 ? -0.139 27.281 3.111 1 92.81 86 SER B C 1
ATOM 1723 O O . SER B 1 86 ? 0.084 28.484 3.098 1 92.81 86 SER B O 1
ATOM 1725 N N . ARG B 1 87 ? -0.682 26.703 4.055 1 89.56 87 ARG B N 1
ATOM 1726 C CA . ARG B 1 87 ? -1.045 27.438 5.266 1 89.56 87 ARG B CA 1
ATOM 1727 C C . ARG B 1 87 ? 0.172 27.656 6.156 1 89.56 87 ARG B C 1
ATOM 1729 O O . ARG B 1 87 ? 0.143 28.5 7.059 1 89.56 87 ARG B O 1
ATOM 1736 N N . PHE B 1 88 ? 1.204 26.891 5.875 1 89.88 88 PHE B N 1
ATOM 1737 C CA . PHE B 1 88 ? 2.328 26.906 6.805 1 89.88 88 PHE B CA 1
ATOM 1738 C C . PHE B 1 88 ? 3.602 27.375 6.109 1 89.88 88 PHE B C 1
ATOM 1740 O O . PHE B 1 88 ? 4.543 27.828 6.766 1 89.88 88 PHE B O 1
ATOM 1747 N N . ILE B 1 89 ? 3.654 27.203 4.848 1 90.38 89 ILE B N 1
ATOM 1748 C CA . ILE B 1 89 ? 4.848 27.609 4.109 1 90.38 89 ILE B CA 1
ATOM 1749 C C . ILE B 1 89 ? 4.445 28.438 2.893 1 90.38 89 ILE B C 1
ATOM 1751 O O . ILE B 1 89 ? 3.268 28.5 2.535 1 90.38 89 ILE B O 1
ATOM 1755 N N . LYS B 1 90 ? 5.461 29.109 2.217 1 90.44 90 LYS B N 1
ATOM 1756 C CA . LYS B 1 90 ? 5.176 29.875 1.01 1 90.44 90 LYS B CA 1
ATOM 1757 C C . LYS B 1 90 ? 4.586 28.984 -0.083 1 90.44 90 LYS B C 1
ATOM 1759 O O . LYS B 1 90 ? 5.094 27.906 -0.347 1 90.44 90 LYS B O 1
ATOM 1764 N N . PRO B 1 91 ? 3.57 29.438 -0.656 1 89.69 91 PRO B N 1
ATOM 1765 C CA . PRO B 1 91 ? 2.859 28.641 -1.661 1 89.69 91 PRO B CA 1
ATOM 1766 C C . PRO B 1 91 ? 3.781 28.125 -2.762 1 89.69 91 PRO B C 1
ATOM 1768 O O . PRO B 1 91 ? 3.57 27.031 -3.283 1 89.69 91 PRO B O 1
ATOM 1771 N N . GLU B 1 92 ? 4.781 28.828 -3.08 1 92.56 92 GLU B N 1
ATOM 1772 C CA . GLU B 1 92 ? 5.664 28.469 -4.184 1 92.56 92 GLU B CA 1
ATOM 1773 C C . GLU B 1 92 ? 6.449 27.203 -3.863 1 92.56 92 GLU B C 1
ATOM 1775 O O . GLU B 1 92 ? 7.012 26.562 -4.762 1 92.56 92 GLU B O 1
ATOM 1780 N N . HIS B 1 93 ? 6.48 26.797 -2.596 1 93.06 93 HIS B N 1
ATOM 1781 C CA . HIS B 1 93 ? 7.23 25.609 -2.195 1 93.06 93 HIS B CA 1
ATOM 1782 C C . HIS B 1 93 ? 6.293 24.453 -1.861 1 93.06 93 HIS B C 1
ATOM 1784 O O . HIS B 1 93 ? 6.75 23.328 -1.594 1 93.06 93 HIS B O 1
ATOM 1790 N N . SER B 1 94 ? 5.023 24.641 -1.93 1 95 94 SER B N 1
ATOM 1791 C CA . SER B 1 94 ? 4.047 23.656 -1.468 1 95 94 SER B CA 1
ATOM 1792 C C . SER B 1 94 ? 4.047 22.422 -2.355 1 95 94 SER B C 1
ATOM 1794 O O . SER B 1 94 ? 3.947 21.297 -1.86 1 95 94 SER B O 1
ATOM 1796 N N . GLU B 1 95 ? 4.203 22.609 -3.625 1 96.38 95 GLU B N 1
ATOM 1797 C CA . GLU B 1 95 ? 4.227 21.469 -4.547 1 96.38 95 GLU B CA 1
ATOM 1798 C C . GLU B 1 95 ? 5.48 20.625 -4.352 1 96.38 95 GLU B C 1
ATOM 1800 O O . GLU B 1 95 ? 5.445 19.406 -4.527 1 96.38 95 GLU B O 1
ATOM 1805 N N . ASP B 1 96 ? 6.555 21.281 -3.924 1 97.25 96 ASP B N 1
ATOM 1806 C CA . ASP B 1 96 ? 7.789 20.562 -3.646 1 97.25 96 ASP B CA 1
ATOM 1807 C C . ASP B 1 96 ? 7.609 19.609 -2.467 1 97.25 96 ASP B C 1
ATOM 1809 O O . ASP B 1 96 ? 8.141 18.484 -2.473 1 97.25 96 ASP B O 1
ATOM 1813 N N . ILE B 1 97 ? 6.902 20.047 -1.535 1 96.94 97 ILE B N 1
ATOM 1814 C CA . ILE B 1 97 ? 6.656 19.219 -0.365 1 96.94 97 ILE B CA 1
ATOM 1815 C C . ILE B 1 97 ? 5.809 18.016 -0.76 1 96.94 97 ILE B C 1
ATOM 1817 O O . ILE B 1 97 ? 6.086 16.891 -0.342 1 96.94 97 ILE B O 1
ATOM 1821 N N . TYR B 1 98 ? 4.801 18.234 -1.587 1 97.69 98 TYR B N 1
ATOM 1822 C CA . TYR B 1 98 ? 3.996 17.125 -2.086 1 97.69 98 TYR B CA 1
ATOM 1823 C C . TYR B 1 98 ? 4.871 16.078 -2.781 1 97.69 98 TYR B C 1
ATOM 1825 O O . TYR B 1 98 ? 4.801 14.891 -2.469 1 97.69 98 TYR B O 1
ATOM 1833 N N . THR B 1 99 ? 5.676 16.547 -3.734 1 98.06 99 THR B N 1
ATOM 1834 C CA . THR B 1 99 ? 6.516 15.648 -4.527 1 98.06 99 THR B CA 1
ATOM 1835 C C . THR B 1 99 ? 7.508 14.914 -3.637 1 98.06 99 THR B C 1
ATOM 1837 O O . THR B 1 99 ? 7.645 13.688 -3.732 1 98.06 99 THR B O 1
ATOM 1840 N N . LYS B 1 100 ? 8.102 15.625 -2.744 1 98 100 LYS B N 1
ATOM 1841 C CA . LYS B 1 100 ? 9.086 15.055 -1.83 1 98 100 LYS B CA 1
ATOM 1842 C C . LYS B 1 100 ? 8.469 13.945 -0.982 1 98 100 LYS B C 1
ATOM 1844 O O . LYS B 1 100 ? 9.094 12.906 -0.76 1 98 100 LYS B O 1
ATOM 1849 N N . CYS B 1 101 ? 7.27 14.164 -0.588 1 98.38 101 CYS B N 1
ATOM 1850 C CA . CYS B 1 101 ? 6.688 13.289 0.427 1 98.38 101 CYS B CA 1
ATOM 1851 C C . CYS B 1 101 ? 5.934 12.133 -0.216 1 98.38 101 CYS B C 1
ATOM 1853 O O . CYS B 1 101 ? 5.633 11.141 0.448 1 98.38 101 CYS B O 1
ATOM 1855 N N . THR B 1 102 ? 5.664 12.156 -1.524 1 98.19 102 THR B N 1
ATOM 1856 C CA . THR B 1 102 ? 4.793 11.125 -2.078 1 98.19 102 THR B CA 1
ATOM 1857 C C . THR B 1 102 ? 5.492 10.383 -3.217 1 98.19 102 THR B C 1
ATOM 1859 O O . THR B 1 102 ? 4.969 9.391 -3.73 1 98.19 102 THR B O 1
ATOM 1862 N N . GLN B 1 103 ? 6.645 10.734 -3.629 1 96.62 103 GLN B N 1
ATOM 1863 C CA . GLN B 1 103 ? 7.277 10.227 -4.84 1 96.62 103 GLN B CA 1
ATOM 1864 C C . GLN B 1 103 ? 7.578 8.734 -4.723 1 96.62 103 GLN B C 1
ATOM 1866 O O . GLN B 1 103 ? 7.609 8.023 -5.727 1 96.62 103 GLN B O 1
ATOM 1871 N N . ASP B 1 104 ? 7.734 8.242 -3.529 1 94.75 104 ASP B N 1
ATOM 1872 C CA . ASP B 1 104 ? 8.141 6.844 -3.381 1 94.75 104 ASP B CA 1
ATOM 1873 C C . ASP B 1 104 ? 6.949 5.957 -3.023 1 94.75 104 ASP B C 1
ATOM 1875 O O . ASP B 1 104 ? 7.105 4.75 -2.824 1 94.75 104 ASP B O 1
ATOM 1879 N N . VAL B 1 105 ? 5.754 6.477 -2.99 1 96.62 105 VAL B N 1
ATOM 1880 C CA . VAL B 1 105 ? 4.582 5.703 -2.59 1 96.62 105 VAL B CA 1
ATOM 1881 C C . VAL B 1 105 ? 4.27 4.648 -3.65 1 96.62 105 VAL B C 1
ATOM 1883 O O . VAL B 1 105 ? 4.145 3.463 -3.34 1 96.62 105 VAL B O 1
ATOM 1886 N N . ALA B 1 106 ? 4.168 5.062 -4.898 1 93.69 106 ALA B N 1
ATOM 1887 C CA . ALA B 1 106 ? 3.805 4.137 -5.969 1 93.69 106 ALA B CA 1
ATOM 1888 C C . ALA B 1 106 ? 4.805 2.99 -6.066 1 93.69 106 ALA B C 1
ATOM 1890 O O . ALA B 1 106 ? 4.418 1.82 -6.121 1 93.69 106 ALA B O 1
ATOM 1891 N N . PRO B 1 107 ? 6.145 3.293 -6 1 95.62 107 PRO B N 1
ATOM 1892 C CA . PRO B 1 107 ? 7.113 2.195 -6.016 1 95.62 107 PRO B CA 1
ATOM 1893 C C . PRO B 1 107 ? 6.895 1.202 -4.875 1 95.62 107 PRO B C 1
ATOM 1895 O O . PRO B 1 107 ? 7.023 -0.009 -5.078 1 95.62 107 PRO B O 1
ATOM 1898 N N . VAL B 1 108 ? 6.531 1.635 -3.736 1 96.69 108 VAL B N 1
ATOM 1899 C CA . VAL B 1 108 ? 6.324 0.755 -2.59 1 96.69 108 VAL B CA 1
ATOM 1900 C C . VAL B 1 108 ? 5.078 -0.096 -2.811 1 96.69 108 VAL B C 1
ATOM 1902 O O . VAL B 1 108 ? 5.074 -1.293 -2.514 1 96.69 108 VAL B O 1
ATOM 1905 N N . LEU B 1 109 ? 4.035 0.511 -3.355 1 96.19 109 LEU B N 1
ATOM 1906 C CA . LEU B 1 109 ? 2.797 -0.224 -3.59 1 96.19 109 LEU B CA 1
ATOM 1907 C C . LEU B 1 109 ? 2.992 -1.289 -4.664 1 96.19 109 LEU B C 1
ATOM 1909 O O . LEU B 1 109 ? 2.521 -2.418 -4.516 1 96.19 109 LEU B O 1
ATOM 1913 N N . CYS B 1 110 ? 3.771 -0.944 -5.719 1 96.94 110 CYS B N 1
ATOM 1914 C CA . CYS B 1 110 ? 4.09 -1.912 -6.762 1 96.94 110 CYS B CA 1
ATOM 1915 C C . CYS B 1 110 ? 4.895 -3.078 -6.195 1 96.94 110 CYS B C 1
ATOM 1917 O O . CYS B 1 110 ? 4.605 -4.238 -6.492 1 96.94 110 CYS B O 1
ATOM 1919 N N . ALA B 1 111 ? 5.859 -2.74 -5.402 1 97.31 111 ALA B N 1
ATOM 1920 C CA . ALA B 1 111 ? 6.707 -3.771 -4.812 1 97.31 111 ALA B CA 1
ATOM 1921 C C . ALA B 1 111 ? 5.895 -4.699 -3.91 1 97.31 111 ALA B C 1
ATOM 1923 O O . ALA B 1 111 ? 6.094 -5.914 -3.922 1 97.31 111 ALA B O 1
ATOM 1924 N N . THR B 1 112 ? 4.988 -4.152 -3.16 1 97.56 112 THR B N 1
ATOM 1925 C CA . THR B 1 112 ? 4.164 -4.926 -2.234 1 97.56 112 THR B CA 1
ATOM 1926 C C . THR B 1 112 ? 3.293 -5.926 -2.99 1 97.56 112 THR B C 1
ATOM 1928 O O . THR B 1 112 ? 3.229 -7.102 -2.627 1 97.56 112 THR B O 1
ATOM 1931 N N . ALA B 1 113 ? 2.652 -5.488 -4.031 1 97.12 113 ALA B N 1
ATOM 1932 C CA . ALA B 1 113 ? 1.819 -6.371 -4.844 1 97.12 113 ALA B CA 1
ATOM 1933 C C . ALA B 1 113 ? 2.66 -7.449 -5.52 1 97.12 113 ALA B C 1
ATOM 1935 O O . ALA B 1 113 ? 2.273 -8.617 -5.547 1 97.12 113 ALA B O 1
ATOM 1936 N N . TYR B 1 114 ? 3.773 -7.07 -6.031 1 97 114 TYR B N 1
ATOM 1937 C CA . TYR B 1 114 ? 4.695 -7.98 -6.699 1 97 114 TYR B CA 1
ATOM 1938 C C . TYR B 1 114 ? 5.156 -9.078 -5.75 1 97 114 TYR B C 1
ATOM 1940 O O . TYR B 1 114 ? 5.262 -10.242 -6.145 1 97 114 TYR B O 1
ATOM 1948 N N . GLU B 1 115 ? 5.418 -8.734 -4.547 1 97.69 115 GLU B N 1
ATOM 1949 C CA . GLU B 1 115 ? 5.898 -9.703 -3.568 1 97.69 115 GLU B CA 1
ATOM 1950 C C . GLU B 1 115 ? 4.82 -10.727 -3.234 1 97.69 115 GLU B C 1
ATOM 1952 O O . GLU B 1 115 ? 5.125 -11.898 -3 1 97.69 115 GLU B O 1
ATOM 1957 N N . VAL B 1 116 ? 3.582 -10.32 -3.188 1 97.69 116 VAL B N 1
ATOM 1958 C CA . VAL B 1 116 ? 2.492 -11.266 -2.973 1 97.69 116 VAL B CA 1
ATOM 1959 C C . VAL B 1 116 ? 2.395 -12.219 -4.16 1 97.69 116 VAL B C 1
ATOM 1961 O O . VAL B 1 116 ? 2.26 -13.43 -3.979 1 97.69 116 VAL B O 1
ATOM 1964 N N . TYR B 1 117 ? 2.488 -11.68 -5.379 1 96.06 117 TYR B N 1
ATOM 1965 C CA . TYR B 1 117 ? 2.488 -12.484 -6.594 1 96.06 117 TYR B CA 1
ATOM 1966 C C . TYR B 1 117 ? 3.609 -13.523 -6.559 1 96.06 117 TYR B C 1
ATOM 1968 O O . TYR B 1 117 ? 3.373 -14.711 -6.793 1 96.06 117 TYR B O 1
ATOM 1976 N N . GLN B 1 118 ? 4.785 -13.055 -6.27 1 96.69 118 GLN B N 1
ATOM 1977 C CA . GLN B 1 118 ? 5.953 -13.93 -6.168 1 96.69 118 GLN B CA 1
ATOM 1978 C C . GLN B 1 118 ? 5.734 -15.016 -5.121 1 96.69 118 GLN B C 1
ATOM 1980 O O . GLN B 1 118 ? 6.043 -16.188 -5.359 1 96.69 118 GLN B O 1
ATOM 1985 N N . CYS B 1 119 ? 5.258 -14.695 -3.994 1 97.62 119 CYS B N 1
ATOM 1986 C CA . CYS B 1 119 ? 5.008 -15.633 -2.904 1 97.62 119 CYS B CA 1
ATOM 1987 C C . CYS B 1 119 ? 4.031 -16.719 -3.336 1 97.62 119 CYS B C 1
ATOM 1989 O O . CYS B 1 119 ? 4.285 -17.906 -3.119 1 97.62 119 CYS B O 1
ATOM 1991 N N . ILE B 1 120 ? 2.955 -16.328 -3.996 1 95.69 120 ILE B N 1
ATOM 1992 C CA . ILE B 1 120 ? 1.95 -17.281 -4.457 1 95.69 120 ILE B CA 1
ATOM 1993 C C . ILE B 1 120 ? 2.559 -18.203 -5.508 1 95.69 120 ILE B C 1
ATOM 1995 O O . ILE B 1 120 ? 2.381 -19.422 -5.449 1 95.69 120 ILE B O 1
ATOM 1999 N N . TYR B 1 121 ? 3.264 -17.609 -6.414 1 93.69 121 TYR B N 1
ATOM 2000 C CA . TYR B 1 121 ? 3.885 -18.391 -7.469 1 93.69 121 TYR B CA 1
ATOM 2001 C C . TYR B 1 121 ? 4.832 -19.438 -6.883 1 93.69 121 TYR B C 1
ATOM 2003 O O . TYR B 1 121 ? 4.746 -20.625 -7.211 1 93.69 121 TYR B O 1
ATOM 2011 N N . GLU B 1 122 ? 5.652 -19.047 -6 1 94.31 122 GLU B N 1
ATOM 2012 C CA . GLU B 1 122 ? 6.703 -19.891 -5.461 1 94.31 122 GLU B CA 1
ATOM 2013 C C . GLU B 1 122 ? 6.125 -20.969 -4.547 1 94.31 122 GLU B C 1
ATOM 2015 O O . GLU B 1 122 ? 6.68 -22.062 -4.441 1 94.31 122 GLU B O 1
ATOM 2020 N N . ASN B 1 123 ? 5.066 -20.688 -3.951 1 94.44 123 ASN B N 1
ATOM 2021 C CA . ASN B 1 123 ? 4.559 -21.625 -2.951 1 94.44 123 ASN B CA 1
ATOM 2022 C C . ASN B 1 123 ? 3.414 -22.469 -3.502 1 94.44 123 ASN B C 1
ATOM 2024 O O . ASN B 1 123 ? 3.01 -23.453 -2.883 1 94.44 123 ASN B O 1
ATOM 2028 N N . ALA B 1 124 ? 2.906 -22.047 -4.633 1 91.69 124 ALA B N 1
ATOM 2029 C CA . ALA B 1 124 ? 1.795 -22.812 -5.188 1 91.69 124 ALA B CA 1
ATOM 2030 C C . ALA B 1 124 ? 2.137 -23.359 -6.574 1 91.69 124 ALA B C 1
ATOM 2032 O O . ALA B 1 124 ? 2.053 -24.562 -6.816 1 91.69 124 ALA B O 1
ATOM 2033 N N . VAL B 1 125 ? 2.594 -22.5 -7.438 1 85.81 125 VAL B N 1
ATOM 2034 C CA . VAL B 1 125 ? 2.73 -22.859 -8.844 1 85.81 125 VAL B CA 1
ATOM 2035 C C . VAL B 1 125 ? 4.027 -23.625 -9.062 1 85.81 125 VAL B C 1
ATOM 2037 O O . VAL B 1 125 ? 4.027 -24.688 -9.703 1 85.81 125 VAL B O 1
ATOM 2040 N N . ASP B 1 126 ? 5.078 -23.031 -8.602 1 80.56 126 ASP B N 1
ATOM 2041 C CA . ASP B 1 126 ? 6.383 -23.656 -8.789 1 80.56 126 ASP B CA 1
ATOM 2042 C C . ASP B 1 126 ? 6.418 -25.047 -8.172 1 80.56 126 ASP B C 1
ATOM 2044 O O . ASP B 1 126 ? 7.074 -25.953 -8.695 1 80.56 126 ASP B O 1
ATOM 2048 N N . LYS B 1 127 ? 5.762 -25.219 -7.172 1 67.69 127 LYS B N 1
ATOM 2049 C CA . LYS B 1 127 ? 5.742 -26.531 -6.527 1 67.69 127 LYS B CA 1
ATOM 2050 C C . LYS B 1 127 ? 5.008 -27.562 -7.387 1 67.69 127 LYS B C 1
ATOM 2052 O O . LYS B 1 127 ? 5.281 -28.766 -7.305 1 67.69 127 LYS B O 1
ATOM 2057 N N . TRP B 1 128 ? 4.176 -26.969 -8.125 1 64.5 128 TRP B N 1
ATOM 2058 C CA . TRP B 1 128 ? 3.496 -27.859 -9.062 1 64.5 128 TRP B CA 1
ATOM 2059 C C . TRP B 1 128 ? 4.438 -28.281 -10.18 1 64.5 128 TRP B C 1
ATOM 2061 O O . TRP B 1 128 ? 4.461 -29.453 -10.555 1 64.5 128 TRP B O 1
ATOM 2071 N N . GLY B 1 129 ? 5.094 -27.203 -10.75 1 55.59 129 GLY B N 1
ATOM 2072 C CA . GLY B 1 129 ? 6.051 -27.609 -11.766 1 55.59 129 GLY B CA 1
ATOM 2073 C C . GLY B 1 129 ? 7.102 -28.562 -11.25 1 55.59 129 GLY B C 1
ATOM 2074 O O . GLY B 1 129 ? 7.531 -29.469 -11.961 1 55.59 129 GLY B O 1
ATOM 2075 N N . THR B 1 130 ? 7.691 -28.203 -10.078 1 49.69 130 THR B N 1
ATOM 2076 C CA . THR B 1 130 ? 8.672 -29.141 -9.539 1 49.69 130 THR B CA 1
ATOM 2077 C C . THR B 1 130 ? 8.023 -30.484 -9.242 1 49.69 130 THR B C 1
ATOM 2079 O O . THR B 1 130 ? 8.672 -31.531 -9.375 1 49.69 130 THR B O 1
ATOM 2082 N N . ARG B 1 131 ? 6.855 -30.5 -8.773 1 47.66 131 ARG B N 1
ATOM 2083 C CA . ARG B 1 131 ? 6.238 -31.812 -8.539 1 47.66 131 ARG B CA 1
ATOM 2084 C C . ARG B 1 131 ? 5.973 -32.531 -9.852 1 47.66 131 ARG B C 1
ATOM 2086 O O . ARG B 1 131 ? 6.07 -33.75 -9.914 1 47.66 131 ARG B O 1
ATOM 2093 N N . ARG B 1 132 ? 5.578 -31.859 -10.891 1 46.56 132 ARG B N 1
ATOM 2094 C CA . ARG B 1 132 ? 5.414 -32.594 -12.148 1 46.56 132 ARG B CA 1
ATOM 2095 C C . ARG B 1 132 ? 6.75 -33.125 -12.656 1 46.56 132 ARG B C 1
ATOM 2097 O O . ARG B 1 132 ? 6.793 -34.094 -13.422 1 46.56 132 ARG B O 1
ATOM 2104 N N . ARG B 1 133 ? 7.875 -32.531 -12.375 1 43.59 133 ARG B N 1
ATOM 2105 C CA . ARG B 1 133 ? 9.164 -33.031 -12.844 1 43.59 133 ARG B CA 1
ATOM 2106 C C . ARG B 1 133 ? 9.688 -34.156 -11.945 1 43.59 133 ARG B C 1
ATOM 2108 O O . ARG B 1 133 ? 10.664 -34.812 -12.281 1 43.59 133 ARG B O 1
ATOM 2115 N N . GLY B 1 134 ? 9.18 -34.25 -10.805 1 37.59 134 GLY B N 1
ATOM 2116 C CA . GLY B 1 134 ? 9.672 -35.375 -10.023 1 37.59 134 GLY B CA 1
ATOM 2117 C C . GLY B 1 134 ? 8.812 -36.625 -10.156 1 37.59 134 GLY B C 1
ATOM 2118 O O . GLY B 1 134 ? 7.676 -36.531 -10.617 1 37.59 134 GLY B O 1
#

InterPro domains:
  IPR006170 Pheromone/general odorant binding protein [PF01395] (21-123)
  IPR006170 Pheromone/general odorant binding protein [SM00708] (26-124)
  IPR036728 Pheromone/general odorant binding protein superfamily [G3DSA:1.10.238.20] (16-127)
  IPR036728 Pheromone/general odorant binding protein superfamily [SSF47565] (23-125)

Solvent-accessible surface area (backbone atoms only — not comparable to full-atom values): 14964 Å² total; per-residue (Å²): 134,85,80,74,79,77,76,78,75,77,74,73,72,74,67,74,68,52,69,64,66,37,41,57,52,19,48,53,52,33,35,62,75,65,65,51,52,70,68,63,46,49,25,65,76,67,69,46,76,83,69,79,46,73,67,52,22,38,44,40,28,45,29,38,39,60,57,47,38,28,47,74,57,69,46,69,35,62,68,56,45,31,58,58,35,36,75,48,42,63,63,91,50,20,62,55,51,51,49,71,40,46,67,63,50,62,60,51,53,18,43,54,42,24,50,31,52,50,43,47,40,60,71,22,48,48,49,31,56,53,51,67,74,96,136,83,81,75,77,77,77,78,75,76,74,76,72,73,66,74,69,52,69,65,64,36,42,59,51,19,47,54,52,34,34,63,75,65,65,52,52,73,68,61,47,49,25,64,77,68,68,44,75,84,68,78,47,75,68,52,21,39,44,40,27,45,29,39,38,59,54,47,38,27,46,75,59,71,46,70,35,62,69,56,44,32,58,55,35,36,76,47,41,62,62,91,50,21,60,55,53,52,51,71,41,48,68,62,50,61,60,51,54,18,43,54,42,24,50,30,53,51,42,47,39,60,70,23,48,48,49,33,56,54,50,69,72,97

Secondary structure (DSSP, 8-state):
------------------HHHHHHHHHHHHHHHHT--HHHHHHHHTT-TT---HHHHHHHHHHHHHTTSB-TTS-B-HHHHHHHHTTTS-HHHHHHHHHHHHTTHHHHHHHHHHHHHHHHIIIIIHHHHHHHH-/------------------HHHHHHHHHHHHHHHHT--HHHHHHHHTT-TT---HHHHHHHHHHHHHTTSB-TTS-B-HHHHHHHHTTTS-HHHHHHHHHHHHTTHHHHHHHHHHHHHHHHIIIIIHHHHHHHH-

Nearest PDB structures (foldseek):
  3rzs-assembly1_A  TM=8.636E-01  e=9.325E-03  Apis mellifera
  5dic-assembly1_A  TM=7.945E-01  e=6.282E-03  Phorm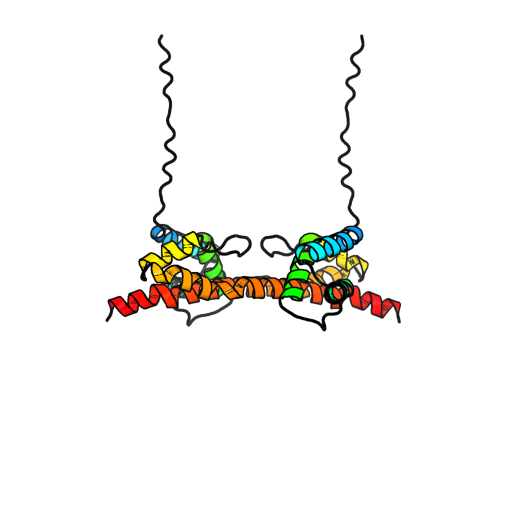ia regina
  7xyq-assembly1_B  TM=8.374E-01  e=1.735E-02  synthetic construct
  8by4-assembly1_A  TM=6.930E-01  e=1.942E-02  Aedes albopictus
  3s0g-assembly2_B  TM=8.212E-01  e=7.113E-02  Apis mellifera

pLDDT: mean 84.39, std 19.41, range [33.88, 98.38]

Foldseek 3Di:
DPPPPPPPPPPPPPPPPDLVVQQVVQLVVLCVVLVDDPVLSCCLVVVPPPDDDPSSVVSNVSRCVSSQQADPVRDGDQVSQLVVCVVPDPSVCSSVVVCVVCVCVVVVVVVVVVVVVVVCCVVPVVVVVVVVVD/DPPPPPPPPPPPPPPPPDLVVQQVVQLVVLCVVLVDDPVLSCCLVVVPPPDDDPSSVVSNVSSCVSSQQADPVRDGDQVSQLVVCVVPDPSVCSSVVVCVVCVCVVVVVVVVVVVVVVVCCVVPVVVVVVVVVD

Radius of gyration: 24.87 Å; Cα contacts (8 Å, |Δi|>4): 252; chains: 2; bounding box: 71×67×58 Å

Sequence (268 aa):
MDKSVVLVVLVAVLVKQCLGQNLLAAYNNCRAEYNADQETFNAIKNGDFSIRTPLVECLGECVVKKVGFMNDDLSFNKDIIVKFVSRFIKPEHSEDIYTKCTQDVAPVLCATAYEVYQCIYENAVDKWGTRRRGMDKSVVLVVLVAVLVKQCLGQNLLAAYNNCRAEYNADQETFNAIKNGDFSIRTPLVECLGECVVKKVGFMNDDLSFNKDIIVKFVSRFIKPEHSEDIYTKCTQDVAPVLCATAYEVYQCIYENAVDKWGTRRRG